Protein AF-A0A957XNI0-F1 (afdb_monomer)

Secondary structure (DSSP, 8-state):
------SSSS--TTTSSTTGGGPPPPS-TTHHHHHHHHHTT---SS--GGGHHHHHHHTT-HHHHHHHTTT--SHHHHHHHHHHS--HHHHHHHHHH--HHHHHHHHHHHHHTTS-SSPPPSSS--HHHHHHHHHHHHHHHHHTT-HHHHHHHHHHHHHHHTTT-HHHHHHHHHHHHHHHHHHH---HHHHHHHHHHHHHTTTSS-HHHHHHHHHHHHHHHHHHHH-

Foldseek 3Di:
DDQPDAPDPPFLAQLADPPLNLAGDHPDPPSVVCRVQSLQVHHDPDDPLLCVLSVCVRVVNLVVSLVSLPPPPDLSSLLRNCRSDNDLVSLVVNCVVDDALSNLSSQLSCVVVPVDPDQGDQDRDAAQSSLSSLQSVLVVCVVVVNLVSSLVSLVVSLVRHCPRRVSSSLVSLLVNLVSCCVPPNADVVSLVSLVSSLVSSVSHPPVVSNVVSVVVNVVSVVRVVVD

pLDDT: mean 93.98, std 8.05, range [36.34, 98.75]

Radius of gyration: 17.98 Å; Cα contacts (8 Å, |Δi|>4): 323; chains: 1; bounding box: 43×39×54 Å

Mean predicted aligned error: 3.75 Å

Solvent-accessible surface area (backbone atoms only — not comparable to full-atom values): 12315 Å² total; per-residue (Å²): 133,87,76,45,68,75,84,47,79,78,65,47,51,59,58,46,66,83,59,39,12,72,44,63,70,58,86,52,85,71,38,68,62,49,45,58,31,39,58,40,53,36,82,59,89,84,57,53,77,94,52,42,30,56,59,29,30,69,72,67,39,42,71,59,17,42,57,64,39,70,87,47,87,48,71,44,41,54,49,36,36,42,67,62,61,69,51,74,66,52,51,63,51,49,61,73,72,45,51,40,34,61,33,43,52,48,38,41,54,36,26,80,76,63,79,35,97,59,66,57,79,94,78,56,57,56,49,56,61,33,19,52,52,36,43,48,45,19,52,57,25,47,77,67,70,34,56,71,60,18,47,55,30,25,52,52,21,21,65,52,8,41,87,78,37,35,46,28,17,19,50,36,32,45,53,35,33,54,51,46,35,74,77,71,43,77,55,75,66,42,50,52,34,28,52,50,21,41,60,50,40,64,87,37,65,48,58,67,64,43,48,51,40,52,51,54,41,50,51,44,54,51,51,63,73,74,108

Structure (mmCIF, N/CA/C/O backbone):
data_AF-A0A957XNI0-F1
#
_entry.id   AF-A0A957XNI0-F1
#
loop_
_atom_site.group_PDB
_atom_site.id
_atom_site.type_symbol
_atom_site.label_atom_id
_atom_site.label_alt_id
_atom_site.label_comp_id
_atom_site.label_asym_id
_atom_site.label_entity_id
_atom_site.label_seq_id
_atom_site.pdbx_PDB_ins_code
_atom_site.Cartn_x
_atom_site.Cartn_y
_atom_site.Cartn_z
_atom_site.occupancy
_atom_site.B_iso_or_equiv
_atom_site.auth_seq_id
_atom_site.auth_comp_id
_atom_site.auth_asym_id
_atom_site.auth_atom_id
_atom_site.pdbx_PDB_model_num
ATOM 1 N N . MET A 1 1 ? 4.340 23.647 -16.532 1.00 38.38 1 MET A N 1
ATOM 2 C CA . MET A 1 1 ? 5.193 22.584 -15.961 1.00 38.38 1 MET A CA 1
ATOM 3 C C . MET A 1 1 ? 4.487 21.277 -16.253 1.00 38.38 1 MET A C 1
ATOM 5 O O . MET A 1 1 ? 3.360 21.118 -15.812 1.00 38.38 1 MET A O 1
ATOM 9 N N . THR A 1 2 ? 5.052 20.433 -17.108 1.00 36.34 2 THR A N 1
ATOM 10 C CA . THR A 1 2 ? 4.420 19.189 -17.561 1.00 36.34 2 THR A CA 1
ATOM 11 C C . THR A 1 2 ? 4.400 18.188 -16.407 1.00 36.34 2 THR A C 1
ATOM 13 O O . THR A 1 2 ? 5.449 17.686 -16.007 1.00 36.34 2 THR A O 1
ATOM 16 N N . GLN A 1 3 ? 3.215 17.961 -15.835 1.00 45.34 3 GLN A N 1
ATOM 17 C CA . GLN A 1 3 ? 2.949 16.839 -14.938 1.00 45.34 3 GLN A CA 1
ATOM 18 C C . GLN A 1 3 ? 3.265 15.556 -15.713 1.00 45.34 3 GLN A C 1
ATOM 20 O O . GLN A 1 3 ? 2.668 15.308 -16.756 1.00 45.34 3 GLN A O 1
ATOM 25 N N . SER A 1 4 ? 4.246 14.781 -15.253 1.00 54.12 4 SER A N 1
ATOM 26 C CA . SER A 1 4 ? 4.441 13.420 -15.752 1.00 54.12 4 SER A CA 1
ATOM 27 C C . SER A 1 4 ? 3.530 12.533 -14.914 1.00 54.12 4 SER A C 1
ATOM 29 O O . SER A 1 4 ? 3.931 12.089 -13.840 1.00 54.12 4 SER A O 1
ATOM 31 N N . THR A 1 5 ? 2.280 12.410 -15.352 1.00 74.38 5 THR A N 1
ATOM 32 C CA . THR A 1 5 ? 1.293 11.481 -14.791 1.00 74.38 5 THR A CA 1
ATOM 33 C C . THR A 1 5 ? 1.649 10.054 -15.186 1.00 74.38 5 THR A C 1
ATOM 35 O O . THR A 1 5 ? 2.230 9.844 -16.256 1.00 74.38 5 THR A O 1
ATOM 38 N N . LEU A 1 6 ? 1.301 9.075 -14.350 1.00 86.31 6 LEU A N 1
ATOM 39 C CA . LEU A 1 6 ? 1.437 7.659 -14.713 1.00 86.31 6 LEU A CA 1
ATOM 40 C C . LEU A 1 6 ? 0.641 7.339 -15.986 1.00 86.31 6 LEU A C 1
ATOM 42 O O . LEU A 1 6 ? -0.403 7.943 -16.240 1.00 86.31 6 LEU A O 1
ATOM 46 N N . ALA A 1 7 ? 1.130 6.399 -16.796 1.00 86.69 7 ALA A N 1
ATOM 47 C CA . ALA A 1 7 ? 0.496 6.067 -18.073 1.00 86.69 7 ALA A CA 1
ATOM 48 C C . ALA A 1 7 ? -0.823 5.287 -17.911 1.00 86.69 7 ALA A C 1
ATOM 50 O O . ALA A 1 7 ? -1.717 5.399 -18.748 1.00 86.69 7 ALA A O 1
ATOM 51 N N . VAL A 1 8 ? -0.958 4.530 -16.820 1.00 91.44 8 VAL A N 1
ATOM 52 C CA . VAL A 1 8 ? -2.170 3.792 -16.446 1.00 91.44 8 VAL A CA 1
ATOM 53 C C . VAL A 1 8 ? -2.700 4.383 -15.141 1.00 91.44 8 VAL A C 1
ATOM 55 O O . VAL A 1 8 ? -1.939 4.537 -14.189 1.00 91.44 8 VAL A O 1
ATOM 58 N N . ASN A 1 9 ? -3.989 4.728 -15.105 1.00 90.62 9 ASN A N 1
ATOM 59 C CA . ASN A 1 9 ? -4.688 5.196 -13.904 1.00 90.62 9 ASN A CA 1
ATOM 60 C C . ASN A 1 9 ? -6.123 4.636 -13.888 1.00 90.62 9 ASN A C 1
ATOM 62 O O . ASN A 1 9 ? -6.742 4.570 -14.956 1.00 90.62 9 ASN A O 1
ATOM 66 N N . PRO A 1 10 ? -6.672 4.247 -12.723 1.00 94.31 10 PRO A N 1
ATOM 67 C CA . PRO A 1 10 ? -5.989 4.162 -11.430 1.00 94.31 10 PRO A CA 1
ATOM 68 C C . PRO A 1 10 ? -4.998 2.989 -11.344 1.00 94.31 10 PRO A C 1
ATOM 70 O O . PRO A 1 10 ? -5.099 2.020 -12.095 1.00 94.31 10 PRO A O 1
ATOM 73 N N . GLN A 1 11 ? -4.047 3.056 -10.422 1.00 95.94 11 GLN A N 1
ATOM 74 C CA . GLN A 1 11 ? -3.136 1.951 -10.108 1.00 95.94 11 GLN A CA 1
ATOM 75 C C . GLN A 1 11 ? -3.647 1.135 -8.908 1.00 95.94 11 GLN A C 1
ATOM 77 O O . GLN A 1 11 ? -4.239 1.716 -7.995 1.00 95.94 11 GLN A O 1
ATOM 82 N N . PRO A 1 12 ? -3.369 -0.184 -8.827 1.00 95.81 12 PRO A N 1
ATOM 83 C CA . PRO A 1 12 ? -3.768 -1.035 -7.698 1.00 95.81 12 PRO A CA 1
ATOM 84 C C . PRO A 1 12 ? -2.903 -0.817 -6.439 1.00 95.81 12 PRO A C 1
ATOM 86 O O . PRO A 1 12 ? -2.626 -1.748 -5.679 1.00 95.81 12 PRO A O 1
ATOM 89 N N . LEU A 1 13 ? -2.464 0.425 -6.223 1.00 96.69 13 LEU A N 1
ATOM 90 C CA . LEU A 1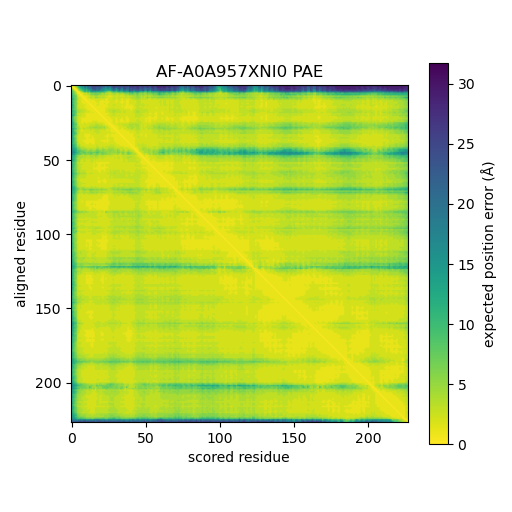 13 ? -1.611 0.830 -5.115 1.00 96.69 13 LEU A CA 1
ATOM 91 C C . LEU A 1 13 ? -2.327 0.620 -3.782 1.00 96.69 13 LEU A C 1
ATOM 93 O O . LEU A 1 13 ? -3.493 0.978 -3.620 1.00 96.69 13 LEU A O 1
ATOM 97 N N . GLY A 1 14 ? -1.605 0.030 -2.834 1.00 95.06 14 GLY A N 1
ATOM 98 C CA . GLY A 1 14 ? -2.076 -0.232 -1.479 1.00 95.06 14 GLY A CA 1
ATOM 99 C C . GLY A 1 14 ? -3.209 -1.255 -1.373 1.00 95.06 14 GLY A C 1
ATOM 100 O O . GLY A 1 14 ? -3.720 -1.446 -0.279 1.00 95.06 14 GLY A O 1
ATOM 101 N N . ILE A 1 15 ? -3.611 -1.918 -2.467 1.00 96.19 15 ILE A N 1
ATOM 102 C CA . ILE A 1 15 ? -4.661 -2.951 -2.439 1.00 96.19 15 ILE A CA 1
ATOM 103 C C . ILE A 1 15 ? -4.109 -4.288 -1.931 1.00 96.19 15 ILE A C 1
ATOM 105 O O . ILE A 1 15 ? -4.790 -4.989 -1.188 1.00 96.19 15 ILE A O 1
ATOM 109 N N . PHE A 1 16 ? -2.884 -4.636 -2.321 1.00 95.38 16 PHE A N 1
ATOM 110 C CA . PHE A 1 16 ? -2.260 -5.922 -2.012 1.00 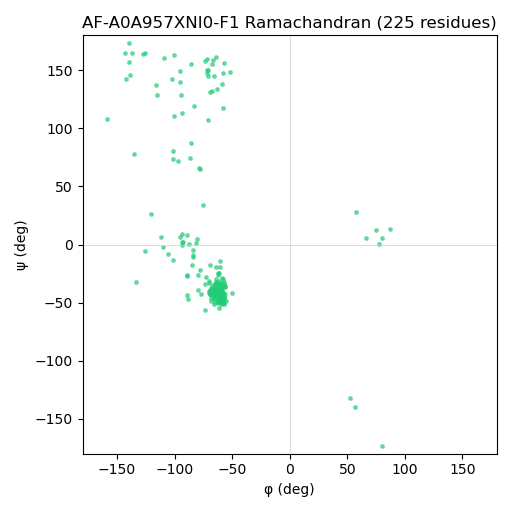95.38 16 PHE A CA 1
ATOM 111 C C . PHE A 1 16 ? -1.127 -5.782 -0.986 1.00 95.38 16 PHE A C 1
ATOM 113 O O . PHE A 1 16 ? -0.567 -4.692 -0.842 1.00 95.38 16 PHE A O 1
ATOM 120 N N . PRO A 1 17 ? -0.725 -6.876 -0.314 1.00 92.56 17 PRO A N 1
ATOM 121 C CA . PRO A 1 17 ? 0.455 -6.878 0.543 1.00 92.56 17 PRO A CA 1
ATOM 122 C C . PRO A 1 17 ? 1.729 -6.459 -0.199 1.00 92.56 17 PRO A C 1
ATOM 124 O O . PRO A 1 17 ? 1.847 -6.600 -1.421 1.00 92.56 17 PRO A O 1
ATOM 127 N N . LEU A 1 18 ? 2.718 -5.968 0.548 1.00 93.62 18 LEU A N 1
ATOM 128 C CA . LEU A 1 18 ? 4.034 -5.676 -0.011 1.00 93.62 18 LEU A CA 1
ATOM 129 C C . LEU A 1 18 ? 4.745 -6.965 -0.464 1.00 93.62 18 LEU A C 1
ATOM 131 O O . LEU A 1 18 ? 4.610 -8.000 0.187 1.00 93.62 18 LEU A O 1
ATOM 135 N N . PRO A 1 19 ? 5.532 -6.904 -1.553 1.00 95.56 19 PRO A N 1
ATOM 136 C CA . PRO A 1 19 ? 5.823 -5.710 -2.358 1.00 95.56 19 PRO A CA 1
ATOM 137 C C . PRO A 1 19 ? 4.759 -5.387 -3.424 1.00 95.56 19 PRO A C 1
ATOM 139 O O . PRO A 1 19 ? 4.794 -4.301 -3.999 1.00 95.56 19 PRO A O 1
ATOM 142 N N . ALA A 1 20 ? 3.806 -6.288 -3.685 1.00 95.75 20 ALA A N 1
ATOM 143 C CA . ALA A 1 20 ? 2.829 -6.146 -4.768 1.00 95.75 20 ALA A CA 1
ATOM 144 C C . ALA A 1 20 ? 1.955 -4.887 -4.651 1.00 95.75 20 ALA A C 1
ATOM 146 O O . ALA A 1 20 ? 1.657 -4.258 -5.663 1.00 95.75 20 ALA A O 1
ATOM 147 N N . GLY A 1 21 ? 1.617 -4.468 -3.429 1.00 96.00 21 GLY A N 1
ATOM 148 C CA . GLY A 1 21 ? 0.872 -3.233 -3.174 1.00 96.00 21 GLY A CA 1
ATOM 149 C C . GLY A 1 21 ? 1.556 -1.953 -3.653 1.00 96.00 21 GLY A C 1
ATOM 150 O O . GLY A 1 21 ? 0.899 -0.919 -3.711 1.00 96.00 21 GLY A O 1
ATOM 151 N N . TYR A 1 22 ? 2.851 -1.987 -3.980 1.00 97.56 22 TYR A N 1
ATOM 152 C CA . TYR A 1 22 ? 3.580 -0.835 -4.520 1.00 97.56 22 TYR A CA 1
ATOM 153 C C . TYR A 1 22 ? 3.860 -0.960 -6.017 1.00 97.56 22 TYR A C 1
ATOM 155 O O . TYR A 1 22 ? 4.322 0.006 -6.604 1.00 97.56 22 TYR A O 1
ATOM 163 N N . LEU A 1 23 ? 3.600 -2.102 -6.658 1.00 97.31 23 LEU A N 1
ATOM 164 C CA . LEU A 1 23 ? 3.919 -2.286 -8.074 1.00 97.31 23 LEU A CA 1
ATOM 165 C C . LEU A 1 23 ? 3.003 -1.460 -8.986 1.00 97.31 23 LEU A C 1
ATOM 167 O O . LEU A 1 23 ? 1.808 -1.310 -8.736 1.00 97.31 23 LEU A O 1
ATOM 171 N N . LEU A 1 24 ? 3.575 -0.978 -10.086 1.00 96.94 24 LEU A N 1
ATOM 172 C CA . LEU A 1 24 ? 2.893 -0.217 -11.126 1.00 96.94 24 LEU A CA 1
ATOM 173 C C . LEU A 1 24 ? 2.595 -1.081 -12.345 1.00 96.94 24 LEU A C 1
ATOM 175 O O . LEU A 1 24 ? 3.418 -1.890 -12.776 1.00 96.94 24 LEU A O 1
ATOM 179 N N . LEU A 1 25 ? 1.434 -0.858 -12.945 1.00 95.06 25 LEU A N 1
ATOM 180 C CA . LEU A 1 25 ? 1.069 -1.420 -14.235 1.00 95.06 25 LEU A CA 1
ATOM 181 C C . LEU A 1 25 ? 1.644 -0.547 -15.366 1.00 95.06 25 LEU A C 1
ATOM 183 O O . LEU A 1 25 ? 1.274 0.630 -15.453 1.00 95.06 25 LEU A O 1
ATOM 187 N N . PRO A 1 26 ? 2.521 -1.091 -16.234 1.00 93.00 26 PRO A N 1
ATOM 188 C CA . PRO A 1 26 ? 2.985 -0.398 -17.433 1.00 93.00 26 PRO A CA 1
ATOM 189 C C . PRO A 1 26 ? 1.886 -0.351 -18.515 1.00 93.00 26 PRO A C 1
ATOM 191 O O . PRO A 1 26 ? 0.992 -1.201 -18.523 1.00 93.00 26 PRO A O 1
ATOM 194 N N . PRO A 1 27 ? 1.945 0.597 -19.471 1.00 90.75 27 PRO A N 1
ATOM 195 C CA . PRO A 1 27 ? 0.952 0.749 -20.538 1.00 90.75 27 PRO A CA 1
ATOM 196 C C . PRO A 1 27 ? 1.147 -0.287 -21.661 1.00 90.75 27 PRO A C 1
ATOM 198 O O . PRO A 1 27 ? 1.488 0.050 -22.794 1.00 90.75 27 PRO A O 1
ATOM 201 N N . VAL A 1 28 ? 0.955 -1.565 -21.338 1.00 90.44 28 VAL A N 1
ATOM 202 C CA . VAL A 1 28 ? 1.086 -2.699 -22.266 1.00 90.44 28 VAL A CA 1
ATOM 203 C C . VAL A 1 28 ? -0.276 -3.189 -22.761 1.00 90.44 28 VAL A C 1
ATOM 205 O O . VAL A 1 28 ? -1.321 -2.888 -22.183 1.00 90.44 28 VAL A O 1
ATOM 208 N N . GLU A 1 29 ? -0.282 -3.967 -23.842 1.00 89.62 29 GLU A N 1
ATOM 209 C CA . GLU A 1 29 ? -1.505 -4.594 -24.349 1.00 89.62 29 GLU A CA 1
ATOM 210 C C . GLU A 1 29 ? -2.146 -5.509 -23.288 1.00 89.62 29 GLU A C 1
ATOM 212 O O . GLU A 1 29 ? -1.454 -6.226 -22.564 1.00 89.62 29 GLU A O 1
ATOM 217 N N . GLY A 1 30 ? -3.476 -5.457 -23.165 1.00 88.50 30 GLY A N 1
ATOM 218 C CA . GLY A 1 30 ? -4.229 -6.229 -22.168 1.00 88.50 30 GLY A CA 1
ATOM 219 C C . GLY A 1 30 ? -4.187 -5.670 -20.739 1.00 88.50 30 GLY A C 1
ATOM 220 O O . GLY A 1 30 ? -4.825 -6.237 -19.853 1.00 88.50 30 GLY A O 1
ATOM 221 N N . VAL A 1 31 ? -3.499 -4.544 -20.490 1.00 92.88 31 VAL A N 1
ATOM 222 C CA . VAL A 1 31 ? -3.406 -3.962 -19.138 1.00 92.88 31 VAL A CA 1
ATOM 223 C C . VAL A 1 31 ? -4.761 -3.556 -18.562 1.00 92.88 31 VAL A C 1
ATOM 225 O O . VAL A 1 31 ? -4.942 -3.663 -17.358 1.00 92.88 31 VAL A O 1
ATOM 228 N N . ALA A 1 32 ? -5.724 -3.137 -19.387 1.00 92.75 32 ALA A N 1
ATOM 229 C CA . ALA A 1 32 ? -7.030 -2.670 -18.913 1.00 92.75 32 ALA A CA 1
ATOM 230 C C . ALA A 1 32 ? -7.820 -3.761 -18.166 1.00 92.75 32 ALA A C 1
ATOM 232 O O . ALA A 1 32 ? -8.403 -3.493 -17.114 1.00 92.75 32 ALA A O 1
ATOM 233 N N . ASP A 1 33 ? -7.792 -5.000 -18.666 1.00 92.19 33 ASP A N 1
ATOM 234 C CA . ASP A 1 33 ? -8.479 -6.128 -18.030 1.00 92.19 33 ASP A CA 1
ATOM 235 C C . ASP A 1 33 ? -7.789 -6.514 -16.717 1.00 92.19 33 ASP A C 1
ATOM 237 O O . ASP A 1 33 ? -8.445 -6.719 -15.693 1.00 92.19 33 ASP A O 1
ATOM 241 N N . VAL A 1 34 ? -6.450 -6.529 -16.720 1.00 94.06 34 VAL A N 1
ATOM 242 C CA . VAL A 1 34 ? -5.645 -6.799 -15.521 1.00 94.06 34 VAL A CA 1
ATOM 243 C C . VAL A 1 34 ? -5.852 -5.716 -14.466 1.00 94.06 34 VAL A C 1
ATOM 245 O O . VAL A 1 34 ? -6.093 -6.026 -13.304 1.00 94.06 34 VAL A O 1
ATOM 248 N N . GLN A 1 35 ? -5.818 -4.449 -14.870 1.00 95.19 35 GLN A N 1
ATOM 249 C CA . GLN A 1 35 ? -6.089 -3.299 -14.019 1.00 95.19 35 GLN A CA 1
ATOM 250 C C . GLN A 1 35 ? -7.478 -3.418 -13.386 1.00 95.19 35 GLN A C 1
ATOM 252 O O . GLN A 1 35 ? -7.597 -3.327 -12.169 1.00 95.19 35 GLN A O 1
ATOM 257 N N . SER A 1 36 ? -8.521 -3.676 -14.180 1.00 94.00 36 SER A N 1
ATOM 258 C CA . SER A 1 36 ? -9.891 -3.804 -13.672 1.00 94.00 36 SER A CA 1
ATOM 259 C C . SER A 1 36 ? -10.033 -4.918 -12.630 1.00 94.00 36 SER A C 1
ATOM 261 O O . SER A 1 36 ? -10.654 -4.703 -11.586 1.00 94.00 36 SER A O 1
ATOM 263 N N . ALA A 1 37 ? -9.412 -6.078 -12.869 1.00 94.50 37 ALA A N 1
ATOM 264 C CA . ALA A 1 37 ? -9.404 -7.195 -11.926 1.00 94.50 37 ALA A CA 1
ATOM 265 C C . ALA A 1 37 ? -8.652 -6.846 -10.629 1.00 94.50 37 ALA A C 1
ATOM 267 O O . ALA A 1 37 ? -9.191 -7.005 -9.530 1.00 94.50 37 ALA A O 1
ATOM 268 N N . LEU A 1 38 ? -7.440 -6.295 -10.739 1.00 95.25 38 LEU A N 1
ATOM 269 C CA . LEU A 1 38 ? -6.612 -5.936 -9.586 1.00 95.25 38 LEU A CA 1
ATOM 270 C C . LEU A 1 38 ? -7.266 -4.853 -8.719 1.00 95.25 38 LEU A C 1
ATOM 272 O O . LEU A 1 38 ? -7.223 -4.947 -7.494 1.00 95.25 38 LEU A O 1
ATOM 276 N N . MET A 1 39 ? -7.946 -3.876 -9.327 1.00 95.06 39 MET A N 1
ATOM 277 C CA . MET A 1 39 ? -8.715 -2.857 -8.598 1.00 95.06 39 MET A CA 1
ATOM 278 C C . MET A 1 39 ? -9.900 -3.443 -7.811 1.00 95.06 39 MET A C 1
ATOM 280 O O . MET A 1 39 ? -10.384 -2.819 -6.868 1.00 95.06 39 MET A O 1
ATOM 284 N N . GLN A 1 40 ? -10.349 -4.653 -8.158 1.00 94.12 40 GLN A N 1
ATOM 285 C CA . GLN A 1 40 ? -11.354 -5.432 -7.422 1.00 94.12 40 GLN A CA 1
ATOM 286 C C . GLN A 1 40 ? -10.722 -6.448 -6.451 1.00 94.12 40 GLN A C 1
ATOM 288 O O . GLN A 1 40 ? -11.429 -7.246 -5.828 1.00 94.12 40 GLN A O 1
ATOM 293 N N . GLY A 1 41 ? -9.396 -6.412 -6.288 1.00 94.12 41 GLY A N 1
ATOM 294 C CA . GLY A 1 41 ? -8.637 -7.326 -5.439 1.00 94.12 41 GLY A CA 1
ATOM 295 C C . GLY A 1 41 ? -8.481 -8.723 -6.040 1.00 94.12 41 GLY A C 1
ATOM 296 O O . GLY A 1 41 ? -8.123 -9.652 -5.313 1.00 94.12 41 GLY A O 1
ATOM 297 N N . GLN A 1 42 ? -8.793 -8.897 -7.330 1.00 92.81 42 GLN A N 1
ATOM 298 C CA . GLN A 1 42 ? -8.739 -10.172 -8.045 1.00 92.81 42 GLN A CA 1
ATOM 299 C C . GLN A 1 42 ? -7.411 -10.321 -8.776 1.00 92.81 42 GLN A C 1
ATOM 301 O O . GLN A 1 42 ? -6.918 -9.379 -9.392 1.00 92.81 42 GLN A O 1
ATOM 306 N N . ILE A 1 43 ? -6.860 -11.532 -8.751 1.00 86.25 43 ILE A N 1
ATOM 307 C CA . ILE A 1 43 ? -5.697 -11.894 -9.558 1.00 86.25 43 ILE A CA 1
ATOM 308 C C . ILE A 1 43 ? -6.235 -12.519 -10.849 1.00 86.25 43 ILE A C 1
ATOM 310 O O . ILE A 1 43 ? -6.850 -13.582 -10.770 1.00 86.25 43 ILE A O 1
ATOM 314 N N . PRO A 1 44 ? -6.065 -11.883 -12.020 1.00 84.38 44 PRO A N 1
ATOM 315 C CA . PRO A 1 44 ? -6.590 -12.428 -13.264 1.00 84.38 44 PRO A CA 1
ATOM 316 C C . PRO A 1 44 ? -5.857 -13.721 -13.644 1.00 84.38 44 PRO A C 1
ATOM 318 O O . PRO A 1 44 ? -4.624 -13.754 -13.676 1.00 84.38 44 PRO A O 1
ATOM 321 N N . ASP A 1 45 ? -6.619 -14.763 -13.988 1.00 80.75 45 ASP A N 1
ATOM 322 C CA . ASP A 1 45 ? -6.074 -16.054 -14.436 1.00 80.75 45 ASP A CA 1
ATOM 323 C C . ASP A 1 45 ? -5.266 -15.907 -15.736 1.00 80.75 45 ASP A C 1
ATOM 325 O O . ASP A 1 45 ? -4.192 -16.488 -15.896 1.00 80.75 45 ASP A O 1
ATOM 329 N N . ASN A 1 46 ? -5.764 -15.072 -16.653 1.00 81.00 46 ASN A N 1
ATOM 330 C CA . ASN A 1 46 ? -5.143 -14.789 -17.942 1.00 81.00 46 ASN A CA 1
ATOM 331 C C . ASN A 1 46 ? -4.407 -13.449 -17.883 1.00 81.00 46 ASN A C 1
ATOM 333 O O . ASN A 1 46 ? -4.924 -12.419 -18.310 1.00 81.00 46 ASN A O 1
ATOM 337 N N . CYS A 1 47 ? -3.198 -13.463 -17.327 1.00 82.12 47 CYS A N 1
ATOM 338 C CA . CYS A 1 47 ? -2.325 -12.294 -17.314 1.00 82.12 47 CYS A CA 1
ATOM 339 C C . CYS A 1 47 ? -1.361 -12.347 -18.517 1.00 82.12 47 CYS A C 1
ATOM 341 O O . CYS A 1 47 ? -0.698 -13.376 -18.689 1.00 82.12 47 CYS A O 1
ATOM 343 N N . PRO A 1 48 ? -1.250 -11.280 -19.336 1.00 89.38 48 PRO A N 1
ATOM 344 C CA . PRO A 1 48 ? -0.224 -11.182 -20.371 1.00 89.38 48 PRO A CA 1
ATOM 345 C C . PRO A 1 48 ? 1.175 -11.449 -19.808 1.00 89.38 48 PRO A C 1
ATOM 347 O O . PRO A 1 48 ? 1.465 -11.113 -18.659 1.00 89.38 48 PRO A O 1
ATOM 350 N N . GLU A 1 49 ? 2.071 -12.011 -20.622 1.00 89.31 49 GLU A N 1
ATOM 351 C CA . GLU A 1 49 ? 3.442 -12.324 -20.187 1.00 89.31 49 GLU A CA 1
ATOM 352 C C . GLU A 1 49 ? 4.186 -11.075 -19.683 1.00 89.31 49 GLU A C 1
ATOM 354 O O . GLU A 1 49 ? 4.877 -11.131 -18.667 1.00 89.31 49 GLU A O 1
ATOM 359 N N . SER A 1 50 ? 3.940 -9.921 -20.311 1.00 89.81 50 SER A N 1
ATOM 360 C CA . SER A 1 50 ? 4.461 -8.610 -19.899 1.00 89.81 50 SER A CA 1
ATOM 361 C C . SER A 1 50 ? 4.027 -8.170 -18.494 1.00 89.81 50 SER A C 1
ATOM 363 O O . SER A 1 50 ? 4.673 -7.320 -17.891 1.00 89.81 50 SER A O 1
ATOM 365 N N . LEU A 1 51 ? 2.960 -8.755 -17.946 1.00 93.19 51 LEU A N 1
ATOM 366 C CA . LEU A 1 51 ? 2.420 -8.471 -16.614 1.00 93.19 51 LEU A CA 1
ATOM 367 C C . LEU A 1 51 ? 2.600 -9.653 -15.643 1.00 93.19 51 LEU A C 1
ATOM 369 O O . LEU A 1 51 ? 2.146 -9.603 -14.496 1.00 93.19 51 LEU A O 1
ATOM 373 N N . ALA A 1 52 ? 3.312 -10.710 -16.056 1.00 92.56 52 ALA A N 1
ATOM 374 C CA . ALA A 1 52 ? 3.549 -11.893 -15.230 1.00 92.56 52 ALA A CA 1
ATOM 375 C C . ALA A 1 52 ? 4.277 -11.565 -13.914 1.00 92.56 52 ALA A C 1
ATOM 377 O O . ALA A 1 52 ? 4.045 -12.239 -12.908 1.00 92.56 52 ALA A O 1
ATOM 378 N N . PHE A 1 53 ? 5.104 -10.511 -13.896 1.00 95.06 53 PHE A N 1
ATOM 379 C CA . PHE A 1 53 ? 5.819 -10.052 -12.702 1.00 95.06 53 PHE A CA 1
ATOM 380 C C . PHE A 1 53 ? 4.876 -9.744 -11.530 1.00 95.06 53 PHE A C 1
ATOM 382 O O . PHE A 1 53 ? 5.211 -10.046 -10.387 1.00 95.06 53 PHE A O 1
ATOM 389 N N . PHE A 1 54 ? 3.683 -9.200 -11.799 1.00 94.19 54 PHE A N 1
ATOM 390 C CA . PHE A 1 54 ? 2.733 -8.816 -10.755 1.00 94.19 54 PHE A CA 1
ATOM 391 C C . PHE A 1 54 ? 2.181 -10.056 -10.045 1.00 94.19 54 PHE A C 1
ATOM 393 O O . PHE A 1 54 ? 2.179 -10.143 -8.819 1.00 94.19 54 PHE A O 1
ATOM 400 N N . ARG A 1 55 ? 1.792 -11.073 -10.825 1.00 92.62 55 ARG A N 1
ATOM 401 C CA . ARG A 1 55 ? 1.326 -12.365 -10.302 1.00 92.62 55 ARG A CA 1
ATOM 402 C C . ARG A 1 55 ? 2.431 -13.103 -9.542 1.00 92.62 55 ARG A C 1
ATOM 404 O O . ARG A 1 55 ? 2.161 -13.695 -8.503 1.00 92.62 55 ARG A O 1
ATOM 411 N N . LEU A 1 56 ? 3.665 -13.070 -10.046 1.00 95.06 56 LEU A N 1
ATOM 412 C CA . LEU A 1 56 ? 4.818 -13.670 -9.367 1.00 95.06 56 LEU A CA 1
ATOM 413 C C . LEU A 1 56 ? 5.073 -13.004 -8.007 1.00 95.06 56 LEU A C 1
ATOM 415 O O . LEU A 1 56 ? 5.245 -13.707 -7.015 1.00 95.06 56 LEU A O 1
ATOM 419 N N . ALA A 1 57 ? 5.006 -11.671 -7.943 1.00 95.88 57 ALA A N 1
ATOM 420 C CA . ALA A 1 57 ? 5.165 -10.921 -6.700 1.00 95.88 57 ALA A CA 1
ATOM 421 C C . ALA A 1 57 ? 4.048 -11.212 -5.685 1.00 95.88 57 ALA A C 1
ATOM 423 O O . ALA A 1 57 ? 4.338 -11.393 -4.506 1.00 95.88 57 ALA A O 1
ATOM 424 N N . LEU A 1 58 ? 2.792 -11.323 -6.135 1.00 92.12 58 LEU A N 1
ATOM 425 C CA . LEU A 1 58 ? 1.660 -11.710 -5.278 1.00 92.12 58 LEU A CA 1
ATOM 426 C C . LEU A 1 58 ? 1.814 -13.115 -4.685 1.00 92.12 58 LEU A C 1
ATOM 428 O O . LEU A 1 58 ? 1.407 -13.352 -3.553 1.00 92.12 58 LEU A O 1
ATOM 432 N N . ASN A 1 59 ? 2.442 -14.028 -5.425 1.00 92.19 59 ASN A N 1
ATOM 433 C CA . ASN A 1 59 ? 2.754 -15.376 -4.951 1.00 92.19 59 ASN A CA 1
ATOM 434 C C . ASN A 1 59 ? 4.032 -15.439 -4.090 1.00 92.19 59 ASN A C 1
ATOM 436 O O . ASN A 1 59 ? 4.432 -16.526 -3.678 1.00 9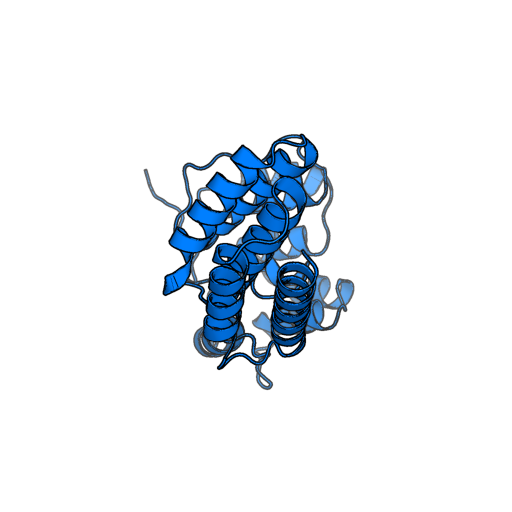2.19 59 ASN A O 1
ATOM 440 N N . GLY A 1 60 ? 4.697 -14.305 -3.847 1.00 93.88 60 GLY A N 1
ATOM 441 C CA . GLY A 1 60 ? 5.928 -14.219 -3.061 1.00 93.88 60 GLY A CA 1
ATOM 442 C C . GLY A 1 60 ? 7.212 -14.611 -3.804 1.00 93.88 60 GLY A C 1
ATOM 443 O O . GLY A 1 60 ? 8.279 -14.622 -3.191 1.00 93.88 60 GLY A O 1
ATOM 444 N N . ASP A 1 61 ? 7.163 -14.896 -5.111 1.00 96.31 61 ASP A N 1
ATOM 445 C CA . ASP A 1 61 ? 8.355 -15.213 -5.913 1.00 96.31 61 ASP A CA 1
ATOM 446 C C . ASP A 1 61 ? 9.016 -13.932 -6.445 1.00 96.31 61 ASP A C 1
ATOM 448 O O . ASP A 1 61 ? 8.904 -13.557 -7.618 1.00 96.31 61 ASP A O 1
ATOM 452 N N . ILE A 1 62 ? 9.691 -13.225 -5.536 1.00 97.00 62 ILE A N 1
ATOM 453 C CA . ILE A 1 62 ? 10.287 -11.909 -5.797 1.00 97.00 62 ILE A CA 1
ATOM 454 C C . ILE A 1 62 ? 11.408 -11.981 -6.838 1.00 97.00 62 ILE A C 1
ATOM 456 O O . ILE A 1 62 ? 11.488 -11.126 -7.721 1.00 97.00 62 ILE A O 1
ATOM 460 N N . ASP A 1 63 ? 12.258 -13.010 -6.785 1.00 97.38 63 ASP A N 1
ATOM 461 C CA . ASP A 1 63 ? 13.355 -13.158 -7.744 1.00 97.38 63 ASP A CA 1
ATOM 462 C C . ASP A 1 63 ? 12.834 -13.480 -9.155 1.00 97.38 63 ASP A C 1
ATOM 464 O O . ASP A 1 63 ? 13.390 -12.982 -10.140 1.00 97.38 63 ASP A O 1
ATOM 468 N N . ALA A 1 64 ? 11.772 -14.287 -9.294 1.00 96.88 64 ALA A N 1
ATOM 469 C CA . ALA A 1 64 ? 11.151 -14.501 -10.599 1.00 96.88 64 ALA A CA 1
ATOM 470 C C . ALA A 1 64 ? 10.446 -13.241 -11.106 1.00 96.88 64 ALA A C 1
ATOM 472 O O . ALA A 1 64 ? 10.602 -12.910 -12.282 1.00 96.88 64 ALA A O 1
ATOM 473 N N . ALA A 1 65 ? 9.733 -12.514 -10.239 1.00 97.12 65 ALA A N 1
ATOM 474 C CA . ALA A 1 65 ? 9.109 -11.242 -10.596 1.00 97.12 65 ALA A CA 1
ATOM 475 C C . ALA A 1 65 ? 10.147 -10.230 -11.108 1.00 97.12 65 ALA A C 1
ATOM 477 O O . ALA A 1 65 ? 9.947 -9.603 -12.147 1.00 97.12 65 ALA A O 1
ATOM 478 N N . TYR A 1 66 ? 11.295 -10.130 -10.433 1.00 97.19 66 TYR A N 1
ATOM 479 C CA . TYR A 1 66 ? 12.397 -9.260 -10.841 1.00 97.19 66 TYR A CA 1
ATOM 480 C C . TYR A 1 66 ? 12.969 -9.661 -12.209 1.00 97.19 66 TYR A C 1
ATOM 482 O O . TYR A 1 66 ? 13.169 -8.806 -13.072 1.00 97.19 66 TYR A O 1
ATOM 490 N N . ARG A 1 67 ? 13.196 -10.962 -12.443 1.00 96.50 67 ARG A N 1
ATOM 491 C CA . ARG A 1 67 ? 13.691 -11.469 -13.737 1.00 96.50 67 ARG A CA 1
ATOM 492 C C . ARG A 1 67 ? 12.698 -11.262 -14.878 1.00 96.50 67 ARG A C 1
ATOM 494 O O . ARG A 1 67 ? 13.133 -10.991 -15.992 1.00 96.50 67 ARG A O 1
ATOM 501 N N . ALA A 1 68 ? 11.396 -11.361 -14.614 1.00 95.81 68 ALA A N 1
ATOM 502 C CA . ALA A 1 68 ? 10.358 -11.143 -15.622 1.00 95.81 68 ALA A CA 1
ATOM 503 C C . ALA A 1 68 ? 10.384 -9.715 -16.199 1.00 95.81 68 ALA A C 1
ATOM 505 O O . ALA A 1 68 ? 9.985 -9.505 -17.337 1.00 95.81 68 ALA A O 1
ATOM 506 N N . LEU A 1 69 ? 10.919 -8.748 -15.448 1.00 95.56 69 LEU A N 1
ATOM 507 C CA . LEU A 1 69 ? 11.078 -7.359 -15.883 1.00 95.56 69 LEU A CA 1
ATOM 508 C C . LEU A 1 69 ? 12.393 -7.094 -16.632 1.00 95.56 69 LEU A C 1
ATOM 510 O O . LEU A 1 69 ? 12.651 -5.951 -16.992 1.00 95.56 69 LEU A O 1
ATOM 514 N N . ALA A 1 70 ? 13.268 -8.084 -16.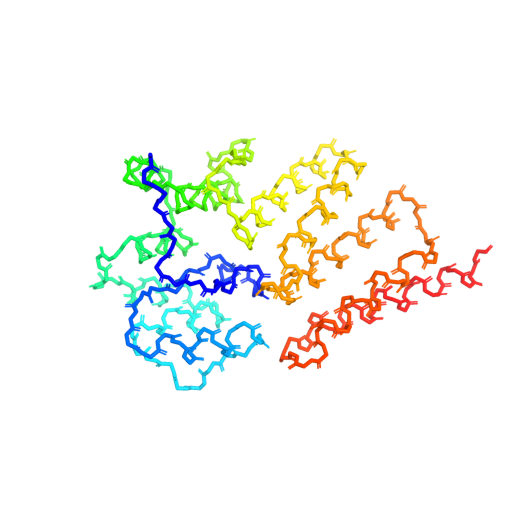836 1.00 91.12 70 ALA A N 1
ATOM 515 C CA . ALA A 1 70 ? 14.633 -7.8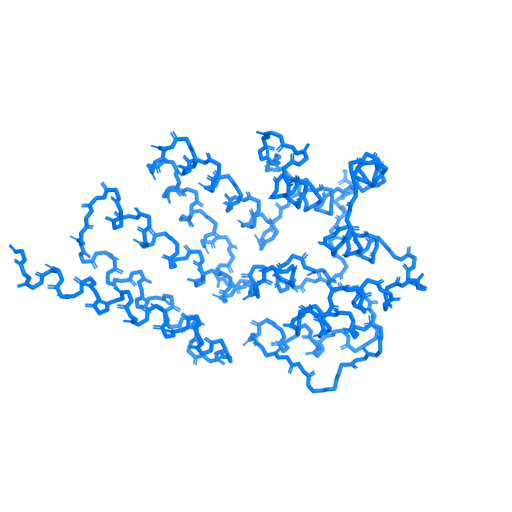38 -17.317 1.00 91.12 70 ALA A CA 1
ATOM 516 C C . ALA A 1 70 ? 14.707 -7.242 -18.734 1.00 91.12 70 ALA A C 1
ATOM 518 O O . ALA A 1 70 ? 15.652 -6.519 -19.030 1.00 91.12 70 ALA A O 1
ATOM 519 N N . ALA A 1 71 ? 13.730 -7.547 -19.591 1.00 89.06 71 ALA A N 1
ATOM 520 C CA . ALA A 1 71 ? 13.677 -7.067 -20.973 1.00 89.06 71 ALA A CA 1
ATOM 521 C C . ALA A 1 71 ? 12.849 -5.778 -21.153 1.00 89.06 71 ALA A C 1
ATOM 523 O O . ALA A 1 71 ? 12.707 -5.306 -22.278 1.00 89.06 71 ALA A O 1
ATOM 524 N N . ASP A 1 72 ? 12.274 -5.233 -20.074 1.00 91.06 72 ASP A N 1
ATOM 525 C CA . ASP A 1 72 ? 11.420 -4.045 -20.121 1.00 91.06 72 ASP A CA 1
ATOM 526 C C . ASP A 1 72 ? 12.201 -2.786 -19.699 1.00 91.06 72 ASP A C 1
ATOM 528 O O . ASP A 1 72 ? 12.567 -2.604 -18.531 1.00 91.06 72 ASP A O 1
ATOM 532 N N . ASP A 1 73 ? 12.445 -1.903 -20.667 1.00 90.75 73 ASP A N 1
ATOM 533 C CA . ASP A 1 73 ? 13.189 -0.650 -20.493 1.00 90.75 73 ASP A CA 1
ATOM 534 C C . ASP A 1 73 ? 12.298 0.548 -20.097 1.00 90.75 73 ASP A C 1
ATOM 536 O O . ASP A 1 73 ? 12.764 1.691 -20.061 1.00 90.75 73 ASP A O 1
ATOM 540 N N . SER A 1 74 ? 11.015 0.322 -19.788 1.00 92.38 74 SER A N 1
ATOM 541 C CA . SER A 1 74 ? 10.107 1.374 -19.319 1.00 92.38 74 SER A CA 1
ATOM 542 C C . SER A 1 74 ? 10.490 1.921 -17.937 1.00 92.38 74 SER A C 1
ATOM 544 O O . SER A 1 74 ? 11.183 1.285 -17.133 1.00 92.38 74 SER A O 1
ATOM 546 N N . LEU A 1 75 ? 10.014 3.134 -17.638 1.00 94.50 75 LEU A N 1
ATOM 547 C CA . LEU A 1 75 ? 10.232 3.763 -16.333 1.00 94.50 75 LEU A CA 1
ATOM 548 C C . LEU A 1 75 ? 9.474 3.020 -15.223 1.00 94.50 75 LEU A C 1
ATOM 550 O O . LEU A 1 75 ? 9.997 2.880 -14.117 1.00 94.50 75 LEU A O 1
ATOM 554 N N . GLU A 1 76 ? 8.282 2.504 -15.521 1.00 94.75 76 GLU A N 1
ATOM 555 C CA . GLU A 1 76 ? 7.480 1.663 -14.636 1.00 94.75 76 GLU A CA 1
ATOM 556 C C . GLU A 1 76 ? 8.201 0.352 -14.318 1.00 94.75 76 GLU A C 1
ATOM 558 O O . GLU A 1 76 ? 8.280 -0.028 -13.153 1.00 94.75 76 GLU A O 1
ATOM 563 N N . ALA A 1 77 ? 8.813 -0.307 -15.308 1.00 94.81 77 ALA A N 1
ATOM 564 C CA . ALA A 1 77 ? 9.611 -1.504 -15.062 1.00 94.81 77 ALA A CA 1
ATOM 565 C C . ALA A 1 77 ? 10.860 -1.206 -14.222 1.00 94.81 77 ALA A C 1
ATOM 567 O O . ALA A 1 77 ? 11.187 -1.973 -13.315 1.00 94.81 77 ALA A O 1
ATOM 568 N N . ALA A 1 78 ? 11.531 -0.072 -14.453 1.00 96.44 78 ALA A N 1
ATOM 569 C CA . ALA A 1 78 ? 12.646 0.368 -13.612 1.00 96.44 78 ALA A CA 1
ATOM 570 C C . ALA A 1 78 ? 12.213 0.619 -12.157 1.00 96.44 78 ALA A C 1
ATOM 572 O O . ALA A 1 78 ? 12.915 0.218 -11.227 1.00 96.44 78 ALA A O 1
ATOM 573 N N . TYR A 1 79 ? 11.044 1.228 -11.955 1.00 97.62 79 TYR A N 1
ATOM 574 C CA . TYR A 1 79 ? 10.448 1.416 -10.635 1.00 97.62 79 TYR A CA 1
ATOM 575 C C . TYR A 1 79 ? 10.054 0.081 -9.983 1.00 97.62 79 TYR A C 1
ATOM 577 O O . TYR A 1 79 ? 10.391 -0.166 -8.829 1.00 97.62 79 TYR A O 1
ATOM 585 N N . ASN A 1 80 ? 9.410 -0.822 -10.720 1.00 97.69 80 ASN A N 1
ATOM 586 C CA . ASN A 1 80 ? 9.005 -2.129 -10.206 1.00 97.69 80 ASN A CA 1
ATOM 587 C C . ASN A 1 80 ? 10.212 -2.981 -9.809 1.00 97.69 80 ASN A C 1
ATOM 589 O O . ASN A 1 80 ? 10.198 -3.617 -8.758 1.00 97.69 80 ASN A O 1
ATOM 593 N N . ARG A 1 81 ? 11.294 -2.950 -10.598 1.00 97.75 81 ARG A N 1
ATOM 594 C CA . ARG A 1 81 ? 12.563 -3.586 -10.223 1.00 97.75 81 ARG A CA 1
ATOM 595 C C . ARG A 1 81 ? 13.092 -3.028 -8.906 1.00 97.75 81 ARG A C 1
ATOM 597 O O . ARG A 1 81 ? 13.494 -3.824 -8.069 1.00 97.75 81 ARG A O 1
ATOM 604 N N . PHE A 1 82 ? 13.028 -1.711 -8.701 1.00 98.12 82 PHE A N 1
ATOM 605 C CA . PHE A 1 82 ? 13.406 -1.084 -7.433 1.00 98.12 82 PHE A CA 1
ATOM 606 C C . PHE A 1 82 ? 12.548 -1.587 -6.262 1.00 98.12 82 PHE A C 1
ATOM 608 O O . PHE A 1 82 ? 13.093 -2.004 -5.249 1.00 98.12 82 PHE A O 1
ATOM 615 N N . VAL A 1 83 ? 11.220 -1.619 -6.407 1.00 98.06 83 VAL A N 1
ATOM 616 C CA . VAL A 1 83 ? 10.306 -2.123 -5.363 1.00 98.06 83 VAL A CA 1
ATOM 617 C C . VAL A 1 83 ? 10.584 -3.589 -5.008 1.00 98.06 83 VAL A C 1
ATOM 619 O O . VAL A 1 83 ? 10.505 -3.966 -3.842 1.00 98.06 83 VAL A O 1
ATOM 622 N N . LEU A 1 84 ? 10.915 -4.420 -5.998 1.00 97.69 84 LEU A N 1
ATOM 623 C CA . LEU A 1 84 ? 11.199 -5.842 -5.791 1.00 97.69 84 LEU A CA 1
ATOM 624 C C . LEU A 1 84 ? 12.592 -6.082 -5.196 1.00 97.69 84 LEU A C 1
ATOM 626 O O . LEU A 1 84 ? 12.757 -6.949 -4.339 1.00 97.69 84 LEU A O 1
ATOM 630 N N . LYS A 1 85 ? 13.606 -5.362 -5.685 1.00 96.31 85 LYS A N 1
ATOM 631 C CA . LYS A 1 85 ? 15.008 -5.536 -5.297 1.00 96.31 85 LYS A CA 1
ATOM 632 C C . LYS A 1 85 ? 15.811 -4.274 -5.605 1.00 96.31 85 LYS A C 1
ATOM 634 O O . LYS A 1 85 ? 16.128 -3.999 -6.762 1.00 96.31 85 LYS A O 1
ATOM 639 N N . SER A 1 86 ? 16.192 -3.550 -4.558 1.00 96.19 86 SER A N 1
ATOM 640 C CA . SER A 1 86 ? 16.924 -2.286 -4.666 1.00 96.19 86 SER A CA 1
ATOM 641 C C . SER A 1 86 ? 18.223 -2.249 -3.871 1.00 96.19 86 SER A C 1
ATOM 643 O O . SER A 1 86 ? 18.435 -3.012 -2.926 1.00 96.19 86 SER A O 1
ATOM 645 N N . SER A 1 87 ? 19.036 -1.256 -4.213 1.00 96.56 87 SER A N 1
ATOM 646 C CA . SER A 1 87 ? 20.151 -0.730 -3.434 1.00 96.56 87 SER A CA 1
ATOM 647 C C . SER A 1 87 ? 20.045 0.801 -3.266 1.00 96.56 87 SER A C 1
ATOM 649 O O . SER A 1 87 ? 19.306 1.464 -4.010 1.00 96.56 87 SER A O 1
ATOM 651 N N . PRO A 1 88 ? 20.786 1.409 -2.319 1.00 96.62 88 PRO A N 1
ATOM 652 C CA . PRO A 1 88 ? 20.907 2.866 -2.225 1.00 96.62 88 PRO A CA 1
ATOM 653 C C . PRO A 1 88 ? 21.436 3.524 -3.513 1.00 96.62 88 PRO A C 1
ATOM 655 O O . PRO A 1 88 ? 21.042 4.644 -3.854 1.00 96.62 88 PRO A O 1
ATOM 658 N N . GLU A 1 89 ? 22.303 2.835 -4.258 1.00 97.19 89 GLU A N 1
ATOM 659 C CA . GLU A 1 89 ? 22.835 3.276 -5.548 1.00 97.19 89 GLU A CA 1
ATOM 660 C C . GLU A 1 89 ? 21.749 3.318 -6.631 1.00 97.19 89 GLU A C 1
ATOM 662 O O . GLU A 1 89 ? 21.678 4.290 -7.398 1.00 97.19 89 GLU A O 1
ATOM 667 N N . ASP A 1 90 ? 20.864 2.314 -6.656 1.00 96.69 90 ASP A N 1
ATOM 668 C CA . ASP A 1 90 ? 19.702 2.288 -7.551 1.00 96.69 90 ASP A CA 1
ATOM 669 C C . ASP A 1 90 ? 18.787 3.475 -7.261 1.00 96.69 90 ASP A C 1
ATOM 671 O O . ASP A 1 90 ? 18.408 4.207 -8.179 1.00 96.69 90 ASP A O 1
ATOM 675 N N . TYR A 1 91 ? 18.505 3.736 -5.979 1.00 98.00 91 TYR A N 1
ATOM 676 C CA . TYR A 1 91 ? 17.716 4.896 -5.570 1.00 98.00 91 TYR A CA 1
ATOM 677 C C . TYR A 1 91 ? 18.346 6.200 -6.074 1.00 98.00 91 TYR A C 1
ATOM 679 O O . TYR A 1 91 ? 17.680 6.998 -6.737 1.00 98.00 91 TYR A O 1
ATOM 687 N N . ALA A 1 92 ? 19.640 6.417 -5.817 1.00 97.19 92 ALA A N 1
ATOM 688 C CA . ALA A 1 92 ? 20.337 7.631 -6.239 1.00 97.19 92 ALA A CA 1
ATOM 689 C C . ALA A 1 92 ? 20.317 7.824 -7.765 1.00 97.19 92 ALA A C 1
ATOM 691 O O . ALA A 1 92 ? 20.279 8.959 -8.252 1.00 97.19 92 ALA A O 1
ATOM 692 N N . THR A 1 93 ? 20.340 6.730 -8.525 1.00 97.25 93 THR A N 1
ATOM 693 C CA . THR A 1 93 ? 20.264 6.741 -9.988 1.00 97.25 93 THR A CA 1
ATOM 694 C C . THR A 1 93 ? 18.853 7.077 -10.465 1.00 97.25 93 THR A C 1
ATOM 696 O O . THR A 1 93 ? 18.665 8.081 -11.158 1.00 97.25 93 THR A O 1
ATOM 699 N N . LEU A 1 94 ? 17.847 6.315 -10.032 1.00 97.38 94 LEU A N 1
ATOM 700 C CA . LEU A 1 94 ? 16.450 6.492 -10.439 1.00 97.38 94 LEU A CA 1
ATOM 701 C C . LEU A 1 94 ? 15.892 7.853 -10.016 1.00 97.38 94 LEU A C 1
ATOM 703 O O . LEU A 1 94 ? 15.184 8.498 -10.788 1.00 97.38 94 LEU A O 1
ATOM 707 N N . ARG A 1 95 ? 16.296 8.370 -8.850 1.00 96.31 95 ARG A N 1
ATOM 708 C CA . ARG A 1 95 ? 15.891 9.693 -8.344 1.00 96.31 95 ARG A CA 1
ATOM 709 C C . ARG A 1 95 ? 16.245 10.843 -9.289 1.00 96.31 95 ARG A C 1
ATOM 711 O O . ARG A 1 95 ? 15.566 11.871 -9.273 1.00 96.31 95 ARG A O 1
ATOM 718 N N . ARG A 1 96 ? 17.320 10.710 -10.077 1.00 96.25 96 ARG A N 1
ATOM 719 C CA . ARG A 1 96 ? 17.735 11.717 -11.073 1.00 96.25 96 ARG A CA 1
ATOM 720 C C . ARG A 1 96 ? 16.922 11.629 -12.363 1.00 96.25 96 ARG A C 1
ATOM 722 O O . ARG A 1 96 ? 16.798 12.631 -13.063 1.00 96.25 96 ARG A O 1
ATOM 729 N N . ILE A 1 97 ? 16.397 10.446 -12.667 1.00 95.19 97 ILE A N 1
ATOM 730 C CA . ILE A 1 97 ? 15.674 10.138 -13.903 1.00 95.19 97 ILE A CA 1
ATOM 731 C C . ILE A 1 97 ? 14.185 10.452 -13.731 1.00 95.19 97 ILE A C 1
ATOM 733 O O . ILE A 1 97 ? 13.584 11.112 -14.579 1.00 95.19 97 ILE A O 1
ATOM 737 N N . PHE A 1 98 ? 13.596 10.011 -12.620 1.00 95.44 98 PHE A N 1
ATOM 738 C CA . PHE A 1 98 ? 12.163 10.105 -12.380 1.00 95.44 98 PHE A CA 1
ATOM 739 C C . PHE A 1 98 ? 11.703 11.537 -12.096 1.00 95.44 98 PHE A C 1
ATOM 741 O O . PHE A 1 98 ? 12.403 12.358 -11.494 1.00 95.44 98 PHE A O 1
ATOM 748 N N . LYS A 1 99 ? 10.473 11.831 -12.522 1.00 93.19 99 LYS A N 1
ATOM 749 C CA . LYS A 1 99 ? 9.788 13.121 -12.361 1.00 93.19 99 LYS A CA 1
ATOM 750 C C . LYS A 1 99 ? 8.333 12.879 -11.955 1.00 93.19 99 LYS A C 1
ATOM 752 O O . LYS A 1 99 ? 7.839 11.768 -12.113 1.00 93.19 99 LYS A O 1
ATOM 757 N N . GLY A 1 100 ? 7.663 13.923 -11.466 1.00 91.69 100 GLY A N 1
ATOM 758 C CA . GLY A 1 100 ? 6.240 13.865 -11.115 1.00 91.69 100 GLY A CA 1
ATOM 759 C C . GLY A 1 100 ? 5.922 12.770 -10.096 1.00 91.69 100 GLY A C 1
ATOM 760 O O . GLY A 1 100 ? 6.716 12.528 -9.181 1.00 91.69 100 GLY A O 1
ATOM 761 N N . GLU A 1 101 ? 4.796 12.091 -10.306 1.00 93.00 101 GLU A N 1
ATOM 762 C CA . GLU A 1 101 ? 4.267 11.037 -9.430 1.00 93.00 101 GLU A CA 1
ATOM 763 C C . GLU A 1 101 ? 5.265 9.904 -9.225 1.00 93.00 101 GLU A C 1
ATOM 765 O O . GLU A 1 101 ? 5.543 9.524 -8.090 1.00 93.00 101 GLU A O 1
ATOM 770 N N . LEU A 1 102 ? 5.900 9.437 -10.302 1.00 94.75 102 LEU A N 1
ATOM 771 C CA . LEU A 1 102 ? 6.848 8.327 -10.240 1.00 94.75 102 LEU A CA 1
ATOM 772 C C . LEU A 1 102 ? 8.039 8.623 -9.317 1.00 94.75 102 LEU A C 1
ATOM 774 O O . LEU A 1 102 ? 8.527 7.744 -8.608 1.00 94.75 102 LEU A O 1
ATOM 778 N N . ARG A 1 103 ? 8.493 9.883 -9.269 1.00 95.50 103 ARG A N 1
ATOM 779 C CA . ARG A 1 103 ? 9.543 10.293 -8.326 1.00 95.50 103 ARG A CA 1
ATOM 780 C C . ARG A 1 103 ? 9.049 10.263 -6.883 1.00 95.50 103 ARG A C 1
ATOM 782 O O . ARG A 1 103 ? 9.813 9.889 -6.000 1.00 95.50 103 ARG A O 1
ATOM 789 N N . GLN A 1 104 ? 7.809 10.676 -6.633 1.00 95.19 104 GLN A N 1
ATOM 790 C CA . GLN A 1 104 ? 7.247 10.662 -5.283 1.00 95.19 104 GLN A CA 1
ATOM 791 C C . GLN A 1 104 ? 7.008 9.230 -4.797 1.00 95.19 104 GLN A C 1
ATOM 793 O O . GLN A 1 104 ? 7.330 8.924 -3.654 1.00 95.19 104 GLN A O 1
ATOM 798 N N . LEU A 1 105 ? 6.538 8.343 -5.675 1.00 96.69 105 LEU A N 1
ATOM 799 C CA . LEU A 1 105 ? 6.380 6.918 -5.386 1.00 96.69 105 LEU A CA 1
ATOM 800 C C . LEU A 1 105 ? 7.722 6.224 -5.135 1.00 96.69 105 LEU A C 1
ATOM 802 O O . LEU A 1 105 ? 7.810 5.364 -4.261 1.00 96.69 105 LEU A O 1
ATOM 806 N N . LEU A 1 106 ? 8.782 6.608 -5.857 1.00 97.50 106 LEU A N 1
ATOM 807 C CA . LEU A 1 106 ? 10.138 6.134 -5.564 1.00 97.50 106 LEU A CA 1
ATOM 808 C C . LEU A 1 106 ? 10.571 6.559 -4.160 1.00 97.50 106 LEU A C 1
ATOM 810 O O . LEU A 1 106 ? 11.115 5.747 -3.419 1.00 97.50 106 LEU A O 1
ATOM 814 N N . ASP A 1 107 ? 10.313 7.812 -3.785 1.00 97.56 107 ASP A N 1
ATOM 815 C CA . ASP A 1 107 ? 10.636 8.313 -2.450 1.00 97.56 107 ASP A CA 1
ATOM 816 C C . ASP A 1 107 ? 9.798 7.611 -1.359 1.00 97.56 107 ASP A C 1
ATOM 818 O O . ASP A 1 107 ? 10.321 7.370 -0.274 1.00 97.56 107 ASP A O 1
ATOM 822 N N . VAL A 1 108 ? 8.540 7.230 -1.639 1.00 97.75 108 VAL A N 1
ATOM 823 C CA . VAL A 1 108 ? 7.723 6.393 -0.734 1.00 97.75 108 VAL A CA 1
ATOM 824 C C . VAL A 1 108 ? 8.399 5.042 -0.526 1.00 97.75 108 VAL A C 1
ATOM 826 O O . VAL A 1 108 ? 8.697 4.682 0.609 1.00 97.75 108 VAL A O 1
ATOM 829 N N . ALA A 1 109 ? 8.704 4.324 -1.611 1.00 97.81 109 ALA A N 1
ATOM 830 C CA . ALA A 1 109 ? 9.340 3.012 -1.534 1.00 97.81 109 ALA A CA 1
ATOM 831 C C . ALA A 1 109 ? 10.695 3.081 -0.809 1.00 97.81 109 ALA A C 1
ATOM 833 O O . ALA A 1 109 ? 10.960 2.274 0.076 1.00 97.81 109 ALA A O 1
ATOM 834 N N . ALA A 1 110 ? 11.516 4.089 -1.123 1.00 98.00 110 ALA A N 1
ATOM 835 C CA . ALA A 1 110 ? 12.812 4.318 -0.491 1.00 98.00 110 ALA A CA 1
ATOM 836 C C . ALA A 1 110 ? 12.698 4.637 1.010 1.00 98.00 110 ALA A C 1
ATOM 838 O O . ALA A 1 110 ? 13.553 4.213 1.784 1.00 98.00 110 ALA A O 1
ATOM 839 N N . TYR A 1 111 ? 11.665 5.365 1.438 1.00 97.88 111 TYR A N 1
ATOM 840 C CA . TYR A 1 111 ? 11.389 5.581 2.859 1.00 97.88 111 TYR A CA 1
ATOM 841 C C . TYR A 1 111 ? 10.952 4.283 3.548 1.00 97.88 111 TYR A C 1
ATOM 843 O O . TYR A 1 111 ? 11.538 3.921 4.562 1.00 97.88 111 TYR A O 1
ATOM 851 N N . THR A 1 112 ? 10.005 3.537 2.967 1.00 96.00 112 THR A N 1
ATOM 852 C CA . THR A 1 112 ? 9.491 2.279 3.540 1.00 96.00 112 THR A CA 1
ATOM 853 C C . THR A 1 112 ? 10.594 1.242 3.789 1.00 96.00 112 THR A C 1
ATOM 855 O O . THR A 1 112 ? 10.523 0.502 4.764 1.00 96.00 112 THR A O 1
ATOM 858 N N . ILE A 1 113 ? 11.633 1.199 2.949 1.00 94.62 113 ILE A N 1
ATOM 859 C CA . ILE A 1 113 ? 12.784 0.290 3.115 1.00 94.62 113 ILE A CA 1
ATOM 860 C C . ILE A 1 113 ? 13.965 0.906 3.892 1.00 94.62 113 ILE A C 1
ATOM 862 O O . ILE A 1 113 ? 15.002 0.262 4.043 1.00 94.62 113 ILE A O 1
ATOM 866 N N . GLY A 1 114 ? 13.838 2.148 4.372 1.00 95.94 114 GLY A N 1
ATOM 867 C CA . GLY A 1 114 ? 14.816 2.803 5.248 1.00 95.94 114 GLY A CA 1
ATOM 868 C C . GLY A 1 114 ? 15.966 3.547 4.556 1.00 95.94 114 GLY A C 1
ATOM 869 O O . GLY A 1 114 ? 16.934 3.921 5.216 1.00 95.94 114 GLY A O 1
ATOM 870 N N . TYR A 1 115 ? 15.902 3.802 3.246 1.00 97.12 115 TYR A N 1
ATOM 871 C CA . TYR A 1 115 ? 16.905 4.627 2.547 1.00 97.12 115 TYR A CA 1
ATOM 872 C C . TYR A 1 115 ? 16.702 6.128 2.776 1.00 97.12 115 TYR A C 1
ATOM 874 O O . TYR A 1 115 ? 17.635 6.917 2.606 1.00 97.12 115 TYR A O 1
ATOM 882 N N . LEU A 1 116 ? 15.488 6.538 3.147 1.00 97.19 116 LEU A N 1
ATOM 883 C CA . LEU A 1 116 ? 15.162 7.907 3.529 1.00 97.19 116 LEU A CA 1
ATOM 884 C C . LEU A 1 116 ? 14.727 7.963 4.989 1.00 97.19 116 LEU A C 1
ATOM 886 O O . LEU A 1 116 ? 13.925 7.156 5.430 1.00 97.19 116 LEU A O 1
ATOM 890 N N . ALA A 1 117 ? 15.211 8.977 5.707 1.00 95.19 117 ALA A N 1
ATOM 891 C CA . ALA A 1 117 ? 14.856 9.214 7.108 1.00 95.19 117 ALA A CA 1
ATOM 892 C C . ALA A 1 117 ? 13.541 9.994 7.293 1.00 95.19 117 ALA A C 1
ATOM 894 O O . ALA A 1 117 ? 13.082 10.182 8.413 1.00 95.19 117 ALA A O 1
ATOM 895 N N . MET A 1 118 ? 12.975 10.531 6.211 1.00 95.31 118 MET A N 1
ATOM 896 C CA . MET A 1 118 ? 11.765 11.348 6.248 1.00 95.31 118 MET A CA 1
ATOM 897 C C . MET A 1 118 ? 10.843 10.984 5.087 1.00 95.31 118 MET A C 1
ATOM 899 O O . MET A 1 118 ? 11.345 10.723 3.986 1.00 95.31 118 MET A O 1
ATOM 903 N N . PRO A 1 119 ? 9.518 11.048 5.293 1.00 95.88 119 PRO A N 1
ATOM 904 C CA . PRO A 1 119 ? 8.558 10.739 4.252 1.00 95.88 119 PRO A CA 1
ATOM 905 C C . PRO A 1 119 ? 8.602 11.782 3.115 1.00 95.88 119 PRO A C 1
ATOM 907 O O . PRO A 1 119 ? 8.999 12.940 3.321 1.00 95.88 119 PRO A O 1
ATOM 910 N N . PRO A 1 120 ? 8.189 11.406 1.890 1.00 93.75 120 PRO A N 1
ATOM 911 C CA . PRO A 1 120 ? 8.254 12.277 0.715 1.00 93.75 120 PRO A CA 1
ATOM 912 C C . PRO A 1 120 ? 7.380 13.528 0.799 1.00 93.75 120 PRO A C 1
ATOM 914 O O . PRO A 1 120 ? 6.410 13.606 1.541 1.00 93.75 120 PRO A O 1
ATOM 917 N N . ARG A 1 121 ? 7.666 14.532 -0.035 1.00 89.62 121 ARG A N 1
ATOM 918 C CA . ARG A 1 121 ? 6.819 15.736 -0.135 1.00 89.62 121 ARG A CA 1
ATOM 919 C C . ARG A 1 121 ? 5.479 15.434 -0.821 1.00 89.62 121 ARG A C 1
ATOM 921 O O . ARG A 1 121 ? 5.436 14.645 -1.754 1.00 89.62 121 ARG A O 1
ATOM 928 N N . ARG A 1 122 ? 4.424 16.172 -0.458 1.00 90.50 122 ARG A N 1
ATOM 929 C CA . ARG A 1 122 ? 3.057 16.082 -1.019 1.00 90.50 122 ARG A CA 1
ATOM 930 C C . ARG A 1 122 ? 2.781 17.202 -2.034 1.00 90.50 122 ARG A C 1
ATOM 932 O O . ARG A 1 122 ? 2.160 18.200 -1.681 1.00 90.50 122 ARG A O 1
ATOM 939 N N . ARG A 1 123 ? 3.346 17.150 -3.242 1.00 83.44 123 ARG A N 1
ATOM 940 C CA . ARG A 1 123 ? 3.198 18.259 -4.216 1.00 83.44 123 ARG A CA 1
ATOM 941 C C . ARG A 1 123 ? 2.841 17.817 -5.624 1.00 83.44 123 ARG A C 1
ATOM 943 O O . ARG A 1 123 ? 2.140 18.556 -6.303 1.00 83.44 123 ARG A O 1
ATOM 950 N N . ASP A 1 124 ? 3.311 16.646 -6.037 1.00 84.69 124 ASP A N 1
ATOM 951 C CA . ASP A 1 124 ? 3.301 16.241 -7.441 1.00 84.69 124 ASP A CA 1
ATOM 952 C C . ASP A 1 124 ? 2.503 14.946 -7.669 1.00 84.69 124 ASP A C 1
ATOM 954 O O . ASP A 1 124 ? 2.794 14.228 -8.619 1.00 84.69 124 ASP A O 1
ATOM 958 N N . ALA A 1 125 ? 1.528 14.654 -6.801 1.00 90.94 125 ALA A N 1
ATOM 959 C CA . ALA A 1 125 ? 0.661 13.481 -6.880 1.00 90.94 125 ALA A CA 1
ATOM 960 C C . ALA A 1 125 ? -0.788 13.814 -6.531 1.00 90.94 125 ALA A C 1
ATOM 962 O O . ALA A 1 125 ? -1.068 14.780 -5.815 1.00 90.94 125 ALA A O 1
ATOM 963 N N . GLN A 1 126 ? -1.697 12.979 -7.023 1.00 91.00 126 GLN A N 1
ATOM 964 C CA . GLN A 1 126 ? -3.140 13.083 -6.820 1.00 91.00 126 GLN A CA 1
ATOM 965 C C . GLN A 1 126 ? -3.757 11.697 -6.580 1.00 91.00 126 GLN A C 1
ATOM 967 O O . GLN A 1 126 ? -3.064 10.683 -6.661 1.00 91.00 126 GLN A O 1
ATOM 972 N N . GLY A 1 127 ? -5.048 11.663 -6.238 1.00 91.81 127 GLY A N 1
ATOM 973 C CA . GLY A 1 127 ? -5.810 10.420 -6.079 1.00 91.81 127 GLY A CA 1
ATOM 974 C C . GLY A 1 127 ? -5.144 9.403 -5.147 1.00 91.81 127 GLY A C 1
ATOM 975 O O . GLY A 1 127 ? -4.694 9.741 -4.050 1.00 91.81 127 GLY A O 1
ATOM 976 N N . GLU A 1 128 ? -5.062 8.154 -5.599 1.00 94.31 128 GLU A N 1
ATOM 977 C CA . GLU A 1 128 ? -4.460 7.036 -4.874 1.00 94.31 128 GLU A CA 1
ATOM 978 C C . GLU A 1 128 ? -2.954 7.206 -4.634 1.00 94.31 128 GLU A C 1
ATOM 980 O O . GLU A 1 128 ? -2.461 6.817 -3.577 1.00 94.31 128 GLU A O 1
ATOM 985 N N . CYS A 1 129 ? -2.225 7.854 -5.550 1.00 95.31 129 CYS A N 1
ATOM 986 C CA . CYS A 1 129 ? -0.798 8.120 -5.367 1.00 95.31 129 CYS A CA 1
ATOM 987 C C . CYS A 1 129 ? -0.571 9.094 -4.203 1.00 95.31 129 CYS A C 1
ATOM 989 O O . CYS A 1 129 ? 0.307 8.884 -3.364 1.00 95.31 129 CYS A O 1
ATOM 991 N N . LEU A 1 130 ? -1.391 10.148 -4.117 1.00 96.31 130 LEU A N 1
ATOM 992 C CA . LEU A 1 130 ? -1.340 11.086 -2.997 1.00 96.31 130 LEU A CA 1
ATOM 993 C C . LEU A 1 130 ? -1.785 10.429 -1.686 1.00 96.31 130 LEU A C 1
ATOM 995 O O . LEU A 1 130 ? -1.138 10.647 -0.663 1.00 96.31 130 LEU A O 1
ATOM 999 N N . ALA A 1 131 ? -2.834 9.603 -1.715 1.00 97.38 131 ALA A N 1
ATOM 1000 C CA . ALA A 1 131 ? -3.273 8.841 -0.547 1.00 97.38 131 ALA A CA 1
ATOM 1001 C C . ALA A 1 131 ? -2.155 7.931 -0.011 1.00 97.38 131 ALA A C 1
ATOM 1003 O O . ALA A 1 131 ? -1.907 7.920 1.193 1.00 97.38 131 ALA A O 1
ATOM 1004 N N . LEU A 1 132 ? -1.409 7.253 -0.890 1.00 97.25 132 LEU A N 1
ATOM 1005 C CA . LEU A 1 132 ? -0.266 6.421 -0.508 1.00 97.25 132 LEU A CA 1
ATOM 1006 C C . LEU A 1 132 ? 0.859 7.233 0.153 1.00 97.25 132 LEU A C 1
ATOM 1008 O O . LEU A 1 132 ? 1.394 6.844 1.195 1.00 97.25 132 LEU A O 1
ATOM 1012 N N . ILE A 1 133 ? 1.182 8.402 -0.407 1.00 97.56 133 ILE A N 1
ATOM 1013 C CA . ILE A 1 133 ? 2.153 9.324 0.195 1.00 97.56 133 ILE A CA 1
ATOM 1014 C C . ILE A 1 133 ? 1.674 9.772 1.579 1.00 97.56 133 ILE A C 1
ATOM 1016 O O . ILE A 1 133 ? 2.451 9.756 2.529 1.00 97.56 133 ILE A O 1
ATOM 1020 N N . ILE A 1 134 ? 0.408 10.163 1.726 1.00 98.38 134 ILE A N 1
ATOM 1021 C CA . ILE A 1 134 ? -0.146 10.601 3.013 1.00 98.38 134 ILE A CA 1
ATOM 1022 C C . ILE A 1 134 ? -0.146 9.455 4.027 1.00 98.38 134 ILE A C 1
ATOM 1024 O O . ILE A 1 134 ? 0.213 9.687 5.179 1.00 98.38 134 ILE A O 1
ATOM 1028 N N . MET A 1 135 ? -0.445 8.225 3.607 1.00 97.56 135 MET A N 1
ATOM 1029 C CA . MET A 1 135 ? -0.352 7.043 4.466 1.00 97.56 135 MET A CA 1
ATOM 1030 C C . MET A 1 135 ? 1.076 6.840 4.987 1.00 97.56 135 MET A C 1
ATOM 1032 O O . MET A 1 135 ? 1.258 6.557 6.165 1.00 97.56 135 MET A O 1
ATOM 1036 N N . THR A 1 136 ? 2.095 7.105 4.163 1.00 97.50 136 THR A N 1
ATOM 1037 C CA . THR A 1 136 ? 3.501 7.078 4.608 1.00 97.50 136 THR A CA 1
ATOM 1038 C C . THR A 1 136 ? 3.775 8.117 5.703 1.00 97.50 136 THR A C 1
ATOM 1040 O O . THR A 1 136 ? 4.499 7.846 6.654 1.00 97.50 136 THR A O 1
ATOM 1043 N N . HIS A 1 137 ? 3.170 9.308 5.614 1.00 98.50 137 HIS A N 1
ATOM 1044 C CA . HIS A 1 137 ? 3.253 10.307 6.690 1.00 98.50 137 HIS A CA 1
ATOM 1045 C C . HIS A 1 137 ? 2.471 9.899 7.939 1.00 98.50 137 HIS A C 1
ATOM 1047 O O . HIS A 1 137 ? 2.868 10.274 9.036 1.00 98.50 137 HIS A O 1
ATOM 1053 N N . ALA A 1 138 ? 1.355 9.183 7.791 1.00 98.44 138 ALA A N 1
ATOM 1054 C CA . ALA A 1 138 ? 0.622 8.661 8.937 1.00 98.44 138 ALA A CA 1
ATOM 1055 C C . ALA A 1 138 ? 1.474 7.640 9.698 1.00 98.44 138 ALA A C 1
ATOM 1057 O O . ALA A 1 138 ? 1.577 7.737 10.916 1.00 98.44 138 ALA A O 1
ATOM 1058 N N . THR A 1 139 ? 2.15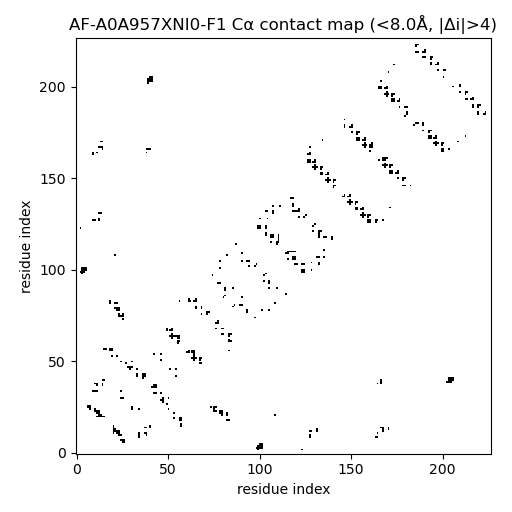9 6.736 8.990 1.00 97.00 139 THR A N 1
ATOM 1059 C CA . THR A 1 139 ? 3.142 5.822 9.589 1.00 97.00 139 THR A CA 1
ATOM 1060 C C . THR A 1 139 ? 4.258 6.584 10.308 1.00 97.00 139 THR A C 1
ATOM 1062 O O . THR A 1 139 ? 4.525 6.304 11.470 1.00 97.00 139 THR A O 1
ATOM 1065 N N . ASP A 1 140 ? 4.838 7.607 9.673 1.00 98.12 140 ASP A N 1
ATOM 1066 C CA . ASP A 1 140 ? 5.878 8.461 10.271 1.00 98.12 140 ASP A CA 1
ATOM 1067 C C . ASP A 1 140 ? 5.403 9.164 11.564 1.00 98.12 140 ASP A C 1
ATOM 1069 O O . ASP A 1 140 ? 6.166 9.312 12.523 1.00 98.12 140 ASP A O 1
ATOM 1073 N N . ALA A 1 141 ? 4.134 9.586 11.610 1.00 98.31 141 ALA A N 1
ATOM 1074 C CA . ALA A 1 141 ? 3.515 10.174 12.797 1.00 98.31 141 ALA A CA 1
ATOM 1075 C C . ALA A 1 141 ? 3.307 9.135 13.913 1.00 98.31 141 ALA A C 1
ATOM 1077 O O . ALA A 1 141 ? 3.631 9.415 15.065 1.00 98.31 141 ALA A O 1
ATOM 1078 N N . LEU A 1 142 ? 2.846 7.926 13.574 1.00 97.75 142 LEU A N 1
ATOM 1079 C CA . LEU A 1 142 ? 2.706 6.820 14.529 1.00 97.75 142 LEU A CA 1
ATOM 1080 C C . LEU A 1 142 ? 4.051 6.426 15.149 1.00 97.75 142 LEU A C 1
ATOM 1082 O O . LEU A 1 142 ? 4.133 6.233 16.358 1.00 97.75 142 LEU A O 1
ATOM 1086 N N . GLU A 1 143 ? 5.123 6.372 14.357 1.00 96.44 143 GLU A N 1
ATOM 1087 C CA . GLU A 1 143 ? 6.478 6.098 14.861 1.00 96.44 143 GLU A CA 1
ATOM 1088 C C . GLU A 1 143 ? 6.985 7.168 15.843 1.00 96.44 143 GLU A C 1
ATOM 1090 O O . GLU A 1 143 ? 7.844 6.892 16.680 1.00 96.44 143 GLU A O 1
ATOM 1095 N N . ARG A 1 144 ? 6.448 8.391 15.762 1.00 96.75 144 ARG A N 1
ATOM 1096 C CA . ARG A 1 144 ? 6.734 9.505 16.684 1.00 96.75 144 ARG A CA 1
ATOM 1097 C C . ARG A 1 144 ? 5.743 9.603 17.842 1.00 96.75 144 ARG A C 1
ATOM 1099 O O . ARG A 1 144 ? 5.791 10.590 18.572 1.00 96.75 144 ARG A O 1
ATOM 1106 N N . ASP A 1 145 ? 4.870 8.610 18.000 1.00 97.62 145 ASP A N 1
ATOM 1107 C CA . ASP A 1 145 ? 3.786 8.585 18.985 1.00 97.62 145 ASP A CA 1
ATOM 1108 C C . ASP A 1 145 ? 2.803 9.773 18.859 1.00 97.62 145 ASP A C 1
ATOM 1110 O O . ASP A 1 145 ? 2.169 10.203 19.821 1.00 97.62 145 ASP A O 1
ATOM 1114 N N . ASP A 1 146 ? 2.656 10.322 17.648 1.00 98.12 146 ASP A N 1
ATOM 1115 C CA . ASP A 1 146 ? 1.715 11.404 17.342 1.00 98.12 146 ASP A CA 1
ATOM 1116 C C . ASP A 1 146 ? 0.416 10.837 16.749 1.00 98.12 146 ASP A C 1
ATOM 1118 O O . ASP A 1 146 ? 0.120 10.949 15.552 1.00 98.12 146 ASP A O 1
ATOM 1122 N N . GLY A 1 147 ? -0.372 10.189 17.611 1.00 98.00 147 GLY A N 1
ATOM 1123 C CA . GLY A 1 147 ? -1.640 9.562 17.231 1.00 98.00 147 GLY A CA 1
ATOM 1124 C C . GLY A 1 147 ? -2.666 10.548 16.667 1.00 98.00 147 GLY A C 1
ATOM 1125 O O . GLY A 1 147 ? -3.370 10.227 15.708 1.00 98.00 147 GLY A O 1
ATOM 1126 N N . ALA A 1 148 ? -2.718 11.772 17.204 1.00 98.25 148 ALA A N 1
ATOM 1127 C CA . ALA A 1 148 ? -3.624 12.812 16.720 1.00 98.25 148 ALA A CA 1
ATOM 1128 C C . ALA A 1 148 ? -3.318 13.162 15.258 1.00 98.25 148 ALA A C 1
ATOM 1130 O O . ALA A 1 148 ? -4.219 13.155 14.413 1.00 98.25 148 ALA A O 1
ATOM 1131 N N . ARG A 1 149 ? -2.038 13.380 14.931 1.00 98.44 149 ARG A N 1
ATOM 1132 C CA . ARG A 1 149 ? -1.631 13.657 13.556 1.00 98.44 149 ARG A CA 1
ATOM 1133 C C . ARG A 1 149 ? -1.852 12.460 12.640 1.00 98.44 149 ARG A C 1
ATOM 1135 O O . ARG A 1 149 ? -2.321 12.646 11.520 1.00 98.44 149 ARG A O 1
ATOM 1142 N N . ALA A 1 150 ? -1.554 11.244 13.091 1.00 98.69 150 ALA A N 1
ATOM 1143 C CA . ALA A 1 150 ? -1.801 10.038 12.302 1.00 98.69 150 ALA A CA 1
ATOM 1144 C C . ALA A 1 150 ? -3.283 9.903 11.908 1.00 98.69 150 ALA A C 1
ATOM 1146 O O . ALA A 1 150 ? -3.592 9.622 10.753 1.00 98.69 150 ALA A O 1
ATOM 1147 N N . ILE A 1 151 ? -4.205 10.182 12.832 1.00 98.69 151 ILE A N 1
ATOM 1148 C CA . ILE A 1 151 ? -5.654 10.122 12.591 1.00 98.69 151 ILE A CA 1
ATOM 1149 C C . ILE A 1 151 ? -6.112 11.155 11.562 1.00 98.69 151 ILE A C 1
ATOM 1151 O O . ILE A 1 151 ? -6.893 10.813 10.669 1.00 98.69 151 ILE A O 1
ATOM 1155 N N . GLU A 1 152 ? -5.622 12.395 11.644 1.00 98.62 152 GLU A N 1
ATOM 1156 C CA . GLU A 1 152 ? -5.902 13.423 10.631 1.00 98.62 152 GLU A CA 1
ATOM 1157 C C . GLU A 1 152 ? -5.457 12.960 9.240 1.00 98.62 152 GLU A C 1
ATOM 1159 O O . GLU A 1 152 ? -6.208 13.064 8.270 1.00 98.62 152 GLU A O 1
ATOM 1164 N N . LEU A 1 153 ? -4.248 12.403 9.155 1.00 98.75 153 LEU A N 1
ATOM 1165 C CA . LEU A 1 153 ? -3.644 11.961 7.902 1.00 98.75 153 LEU A CA 1
ATOM 1166 C C . LEU A 1 153 ? -4.351 10.750 7.297 1.00 98.75 153 LEU A C 1
ATOM 1168 O O . LEU A 1 153 ? -4.596 10.725 6.095 1.00 98.75 153 LEU A O 1
ATOM 1172 N N . LEU A 1 154 ? -4.708 9.757 8.109 1.00 98.75 154 LEU A N 1
ATOM 1173 C CA . LEU A 1 154 ? -5.447 8.584 7.641 1.00 98.75 154 LEU A CA 1
ATOM 1174 C C . LEU A 1 154 ? -6.848 8.970 7.155 1.00 98.75 154 LEU A C 1
ATOM 1176 O O . LEU A 1 154 ? -7.305 8.455 6.138 1.00 98.75 154 LEU A O 1
ATOM 1180 N N . THR A 1 155 ? -7.502 9.919 7.831 1.00 98.62 155 THR A N 1
ATOM 1181 C CA . THR A 1 155 ? -8.795 10.460 7.383 1.00 98.62 155 THR A CA 1
ATOM 1182 C C . THR A 1 155 ? -8.654 11.140 6.016 1.00 98.62 155 THR A C 1
ATOM 1184 O O . THR A 1 155 ? -9.388 10.810 5.087 1.00 98.62 155 THR A O 1
ATOM 1187 N N . GLU A 1 156 ? -7.655 12.019 5.861 1.00 98.44 156 GLU A N 1
ATOM 1188 C CA . GLU A 1 156 ? -7.344 12.696 4.592 1.00 98.44 156 GLU A CA 1
ATOM 1189 C C . GLU A 1 156 ? -7.067 11.691 3.456 1.00 98.44 156 GLU A C 1
ATOM 1191 O O . GLU A 1 156 ? -7.618 11.812 2.361 1.00 98.44 156 GLU A O 1
ATOM 1196 N N . ALA A 1 157 ? -6.243 10.670 3.712 1.00 98.25 157 ALA A N 1
ATOM 1197 C CA . ALA A 1 157 ? -5.878 9.663 2.717 1.00 98.25 157 ALA A CA 1
ATOM 1198 C C . ALA A 1 157 ? -7.073 8.802 2.278 1.00 98.25 157 ALA A C 1
ATOM 1200 O O . ALA A 1 157 ? -7.238 8.550 1.080 1.00 98.25 157 ALA A O 1
ATOM 1201 N N . ALA A 1 158 ? -7.917 8.374 3.223 1.00 98.19 158 ALA A N 1
ATOM 1202 C CA . ALA A 1 158 ? -9.117 7.600 2.920 1.00 98.19 158 ALA A CA 1
ATOM 1203 C C . ALA A 1 158 ? -10.070 8.398 2.021 1.00 98.19 158 ALA A C 1
ATOM 1205 O O . ALA A 1 158 ? -10.547 7.878 1.012 1.00 98.19 158 ALA A O 1
ATOM 1206 N N . ASP A 1 159 ? -10.298 9.675 2.337 1.00 97.69 159 ASP A N 1
ATOM 1207 C CA . ASP A 1 159 ? -11.190 10.544 1.568 1.00 97.69 159 ASP A CA 1
ATOM 1208 C C . ASP A 1 159 ? -10.703 10.761 0.128 1.00 97.69 159 ASP A C 1
ATOM 1210 O O . ASP A 1 159 ? -11.508 10.715 -0.805 1.00 97.69 159 ASP A O 1
ATOM 1214 N N . LEU A 1 160 ? -9.392 10.935 -0.069 1.00 96.00 160 LEU A N 1
ATOM 1215 C CA . LEU A 1 160 ? -8.785 11.171 -1.384 1.00 96.00 160 LEU A CA 1
ATOM 1216 C C . LEU A 1 160 ? -8.953 10.009 -2.363 1.00 96.00 160 LEU A C 1
ATOM 1218 O O . LEU A 1 160 ? -9.082 10.239 -3.567 1.00 96.00 160 LEU A O 1
ATOM 1222 N N . CYS A 1 161 ? -8.928 8.771 -1.870 1.00 94.50 161 CYS A N 1
ATOM 1223 C CA . CYS A 1 161 ? -8.966 7.585 -2.722 1.00 94.50 161 CYS A CA 1
ATOM 1224 C C . CYS A 1 161 ? -10.273 6.791 -2.629 1.00 94.50 161 CYS A C 1
ATOM 1226 O O . CYS A 1 161 ? -10.437 5.852 -3.403 1.00 94.50 161 CYS A O 1
ATOM 1228 N N . ARG A 1 162 ? -11.241 7.181 -1.783 1.00 96.06 162 ARG A N 1
ATOM 1229 C CA . ARG A 1 162 ? -12.497 6.431 -1.568 1.00 96.06 162 ARG A CA 1
ATOM 1230 C C . ARG A 1 162 ? -13.223 6.061 -2.861 1.00 96.06 162 ARG A C 1
ATOM 1232 O O . ARG A 1 162 ? -13.737 4.954 -2.977 1.00 96.06 162 ARG A O 1
ATOM 1239 N N . THR A 1 163 ? -13.289 6.980 -3.822 1.00 94.75 163 THR A N 1
ATOM 1240 C CA . THR A 1 163 ? -13.988 6.760 -5.099 1.00 94.75 163 THR A CA 1
ATOM 1241 C C . THR A 1 163 ? -13.100 6.148 -6.180 1.00 94.75 163 THR A C 1
ATOM 1243 O O . THR A 1 163 ? -13.616 5.483 -7.073 1.00 94.75 163 THR A O 1
ATOM 1246 N N . ILE A 1 164 ? -11.786 6.370 -6.107 1.00 94.56 164 ILE A N 1
ATOM 1247 C CA . ILE A 1 164 ? -10.815 5.971 -7.136 1.00 94.56 164 ILE A CA 1
ATOM 1248 C C . ILE A 1 164 ? -10.293 4.551 -6.877 1.00 94.56 164 ILE A C 1
ATOM 1250 O O . ILE A 1 164 ? -10.211 3.739 -7.794 1.00 94.56 164 ILE A O 1
ATOM 1254 N N . SER A 1 165 ? -9.983 4.245 -5.616 1.00 95.75 165 SER A N 1
ATOM 1255 C CA . SER A 1 165 ? -9.509 2.947 -5.134 1.00 95.75 165 SER A CA 1
ATOM 1256 C C . SER A 1 165 ? -10.239 2.558 -3.836 1.00 95.75 165 SER A C 1
ATOM 1258 O O . SER A 1 165 ? -9.692 2.692 -2.737 1.00 95.75 165 SER A O 1
ATOM 1260 N N . PRO A 1 166 ? -11.493 2.069 -3.932 1.00 96.50 166 PRO A N 1
ATOM 1261 C CA . PRO A 1 166 ? -12.306 1.718 -2.765 1.00 96.50 166 PRO A CA 1
ATOM 1262 C C . PRO A 1 166 ? -11.648 0.700 -1.824 1.00 96.50 166 PRO A C 1
ATOM 1264 O O . PRO A 1 166 ? -11.803 0.796 -0.609 1.00 96.50 166 PRO A O 1
ATOM 1267 N N . LEU A 1 167 ? -10.893 -0.262 -2.367 1.00 97.31 167 LEU A N 1
ATOM 1268 C CA . LEU A 1 167 ? -10.224 -1.289 -1.561 1.00 97.31 167 LEU A CA 1
ATOM 1269 C C . LEU A 1 167 ? -9.013 -0.745 -0.806 1.00 97.31 167 LEU A C 1
ATOM 1271 O O . LEU A 1 167 ? -8.762 -1.169 0.321 1.00 97.31 167 LEU A O 1
ATOM 1275 N N . PHE A 1 168 ? -8.291 0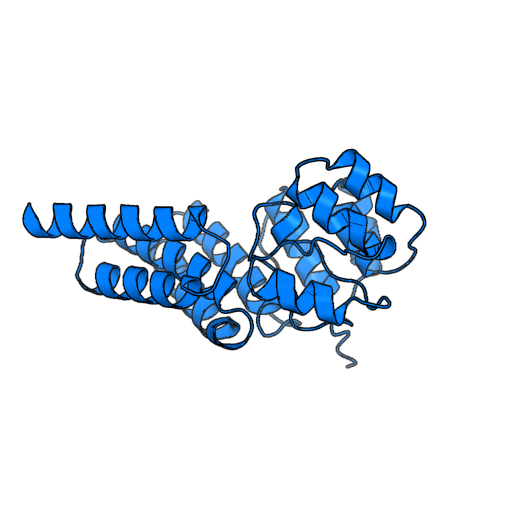.211 -1.393 1.00 97.69 168 PHE A N 1
ATOM 1276 C CA . PHE A 1 168 ? -7.220 0.895 -0.681 1.00 97.69 168 PHE A CA 1
ATOM 1277 C C . PHE A 1 168 ? -7.791 1.797 0.420 1.00 97.69 168 PHE A C 1
ATOM 1279 O O . PHE A 1 168 ? -7.336 1.749 1.561 1.00 97.69 168 PHE A O 1
ATOM 1286 N N . ALA A 1 169 ? -8.868 2.531 0.124 1.00 98.06 169 ALA A N 1
ATOM 1287 C CA . ALA A 1 169 ? -9.573 3.327 1.125 1.00 98.06 169 ALA A CA 1
ATOM 1288 C C . ALA A 1 169 ? -10.077 2.472 2.298 1.00 98.06 169 ALA A C 1
ATOM 1290 O O . ALA A 1 169 ? -9.931 2.875 3.449 1.00 98.06 169 ALA A O 1
ATOM 1291 N N . ALA A 1 170 ? -10.604 1.272 2.035 1.00 97.94 170 ALA A N 1
ATOM 1292 C CA . ALA A 1 170 ? -11.033 0.347 3.082 1.00 97.94 170 ALA A CA 1
ATOM 1293 C C . ALA A 1 170 ? -9.892 -0.043 4.035 1.00 97.94 170 ALA A C 1
ATOM 1295 O O . ALA A 1 170 ? -10.095 -0.084 5.247 1.00 97.94 170 ALA A O 1
ATOM 1296 N N . GLN A 1 171 ? -8.691 -0.287 3.502 1.00 97.31 171 GLN A N 1
ATOM 1297 C CA . GLN A 1 171 ? -7.510 -0.587 4.316 1.00 97.31 171 GLN A CA 1
ATOM 1298 C C . GLN A 1 171 ? -7.091 0.615 5.163 1.00 97.31 171 GLN A C 1
ATOM 1300 O O . GLN A 1 171 ? -6.901 0.465 6.369 1.00 97.31 171 GLN A O 1
ATOM 1305 N N . ILE A 1 172 ? -7.055 1.817 4.577 1.00 98.56 172 ILE A N 1
ATOM 1306 C CA . ILE A 1 172 ? -6.755 3.054 5.315 1.00 98.56 172 ILE A CA 1
ATOM 1307 C C . ILE A 1 172 ? -7.774 3.279 6.443 1.00 98.56 172 ILE A C 1
ATOM 1309 O O . ILE A 1 172 ? -7.388 3.629 7.556 1.00 98.56 172 ILE A O 1
ATOM 1313 N N . ILE A 1 173 ? -9.067 3.047 6.190 1.00 98.62 173 ILE A N 1
ATOM 1314 C CA . ILE A 1 173 ? -10.133 3.163 7.199 1.00 98.62 173 ILE A CA 1
ATOM 1315 C C . ILE A 1 173 ? -9.950 2.130 8.319 1.00 98.62 173 ILE A C 1
ATOM 1317 O O . ILE A 1 173 ? -10.132 2.464 9.490 1.00 98.62 173 ILE A O 1
ATOM 1321 N N . GLY A 1 174 ? -9.548 0.900 7.990 1.00 97.88 174 GLY A N 1
ATOM 1322 C CA . GLY A 1 174 ? -9.194 -0.118 8.982 1.00 97.88 174 GLY A CA 1
ATOM 1323 C C . GLY A 1 174 ? -8.043 0.334 9.886 1.00 97.88 174 GLY A C 1
ATOM 1324 O O . GLY A 1 174 ? -8.155 0.268 11.112 1.00 97.88 174 GLY A O 1
ATOM 1325 N N . THR A 1 175 ? -6.973 0.882 9.301 1.00 97.81 175 THR A N 1
ATOM 1326 C CA . THR A 1 175 ? -5.844 1.464 10.047 1.00 97.81 175 THR A CA 1
ATOM 1327 C C . THR A 1 175 ? -6.268 2.673 10.883 1.00 97.81 175 THR A C 1
ATOM 1329 O O . THR A 1 175 ? -5.837 2.807 12.028 1.00 97.81 175 THR A O 1
ATOM 1332 N N . LEU A 1 176 ? -7.140 3.540 10.361 1.00 98.69 176 LEU A N 1
ATOM 1333 C CA . LEU A 1 176 ? -7.715 4.676 11.088 1.00 98.69 176 LEU A CA 1
ATOM 1334 C C . LEU A 1 176 ? -8.490 4.218 12.326 1.00 98.69 176 LEU A C 1
ATOM 1336 O O . LEU A 1 176 ? -8.271 4.752 13.414 1.00 98.69 176 LEU A O 1
ATOM 1340 N N . ALA A 1 177 ? -9.375 3.232 12.172 1.00 98.44 177 ALA A N 1
ATOM 1341 C CA . ALA A 1 177 ? -10.154 2.677 13.272 1.00 98.44 177 ALA A CA 1
ATOM 1342 C C . ALA A 1 177 ? -9.240 2.057 14.337 1.00 98.44 177 ALA A C 1
ATOM 1344 O O . ALA A 1 177 ? -9.364 2.387 15.516 1.00 98.44 177 ALA A O 1
ATOM 1345 N N . GLN A 1 178 ? -8.256 1.257 13.919 1.00 97.62 178 GLN A N 1
ATOM 1346 C CA . GLN A 1 178 ? -7.282 0.664 14.833 1.00 97.62 178 GLN A CA 1
ATOM 1347 C C . GLN A 1 178 ? -6.464 1.730 15.573 1.00 97.62 178 GLN A C 1
ATOM 1349 O O . GLN A 1 178 ? -6.219 1.607 16.770 1.00 97.62 178 GLN A O 1
ATOM 1354 N N . THR A 1 179 ? -6.064 2.797 14.882 1.00 98.06 179 THR A N 1
ATOM 1355 C CA . THR A 1 179 ? -5.290 3.891 15.481 1.00 98.06 179 THR A CA 1
ATOM 1356 C C . THR A 1 179 ? -6.119 4.630 16.527 1.00 98.06 179 THR A C 1
ATOM 1358 O O . THR A 1 179 ? -5.655 4.850 17.643 1.00 98.06 179 THR A O 1
ATOM 1361 N N . LYS A 1 180 ? -7.373 4.970 16.207 1.00 98.38 180 LYS A N 1
ATOM 1362 C CA . LYS A 1 180 ? -8.292 5.594 17.166 1.00 98.38 180 LYS A CA 1
ATOM 1363 C C . LYS A 1 180 ? -8.527 4.712 18.388 1.00 98.38 180 LYS A C 1
ATOM 1365 O O . LYS A 1 180 ? -8.449 5.220 19.501 1.00 98.38 180 LYS A O 1
ATOM 1370 N N . TYR A 1 181 ? -8.739 3.413 18.179 1.00 97.69 181 TYR A N 1
ATOM 1371 C CA . TYR A 1 181 ? -8.875 2.447 19.266 1.00 97.69 181 TYR A CA 1
ATOM 1372 C C . TYR A 1 181 ? -7.659 2.478 20.200 1.00 97.69 181 TYR A C 1
ATOM 1374 O O . TYR A 1 181 ? -7.812 2.599 21.411 1.00 97.69 181 TYR A O 1
ATOM 1382 N N . THR A 1 182 ? -6.444 2.432 19.649 1.00 96.75 182 THR A N 1
ATOM 1383 C CA . THR A 1 182 ? -5.204 2.424 20.440 1.00 96.75 182 THR A CA 1
ATOM 1384 C C . THR A 1 182 ? -5.035 3.684 21.296 1.00 96.75 182 THR A C 1
ATOM 1386 O O . THR A 1 182 ? -4.627 3.577 22.450 1.00 96.75 182 THR A O 1
ATOM 1389 N N . TYR A 1 183 ? -5.343 4.869 20.760 1.00 97.00 183 TYR A N 1
ATOM 1390 C CA . TYR A 1 183 ? -5.101 6.141 21.459 1.00 97.00 183 TYR A CA 1
ATOM 1391 C C . TYR A 1 183 ? -6.261 6.607 22.347 1.00 97.00 183 TYR A C 1
ATOM 1393 O O . TYR A 1 183 ? -6.028 7.330 23.317 1.00 97.00 183 TYR A O 1
ATOM 1401 N N . TYR A 1 184 ? -7.499 6.225 22.029 1.00 96.31 184 TYR A N 1
ATOM 1402 C CA . TYR A 1 184 ? -8.700 6.753 22.688 1.00 96.31 184 TYR A CA 1
ATOM 1403 C C . TYR A 1 184 ? -9.628 5.677 23.262 1.00 96.31 184 TYR A C 1
ATOM 1405 O O . TYR A 1 184 ? -10.572 6.016 23.974 1.00 96.31 184 TYR A O 1
ATOM 1413 N N . GLY A 1 185 ? -9.342 4.396 23.019 1.00 95.56 185 GLY A N 1
ATOM 1414 C CA . GLY A 1 185 ? -10.159 3.276 23.476 1.00 95.56 185 GLY A CA 1
ATOM 1415 C C . GLY A 1 185 ? -11.390 3.012 22.597 1.00 95.56 185 GLY A C 1
ATOM 1416 O O . GLY A 1 185 ? -11.537 3.600 21.522 1.00 95.56 185 GLY A O 1
ATOM 1417 N N . PRO A 1 186 ? -12.273 2.093 23.029 1.00 95.44 186 PRO A N 1
ATOM 1418 C CA . PRO A 1 186 ? -13.466 1.726 22.276 1.00 95.44 186 PRO A CA 1
ATOM 1419 C C . PRO A 1 186 ? -14.500 2.860 22.249 1.00 95.44 186 PRO A C 1
ATOM 1421 O O . PRO A 1 186 ? -14.896 3.385 23.289 1.00 95.44 186 PRO A O 1
ATOM 1424 N N . ASP A 1 187 ? -15.009 3.186 21.058 1.00 94.69 187 ASP A N 1
ATOM 1425 C CA . ASP A 1 187 ? -16.147 4.088 20.878 1.00 94.69 187 ASP A CA 1
ATOM 1426 C C . ASP A 1 187 ? -17.065 3.639 19.720 1.00 94.69 187 ASP A C 1
ATOM 1428 O O . ASP A 1 187 ? -16.705 2.810 18.879 1.00 94.69 187 ASP A O 1
ATOM 1432 N N . PHE A 1 188 ? -18.280 4.194 19.655 1.00 94.56 188 PHE A N 1
ATOM 1433 C CA . PHE A 1 188 ? -19.241 3.876 18.589 1.00 94.56 188 PHE A CA 1
ATOM 1434 C C . PHE A 1 188 ? -18.839 4.404 17.201 1.00 94.56 188 PHE A C 1
ATOM 1436 O O . PHE A 1 188 ? -19.369 3.931 16.194 1.00 94.56 188 PHE A O 1
ATOM 1443 N N . THR A 1 189 ? -17.922 5.366 17.105 1.00 96.44 189 THR A N 1
ATOM 1444 C CA . THR A 1 189 ? -17.383 5.824 15.815 1.00 96.44 189 THR A CA 1
ATOM 1445 C C . THR A 1 189 ? -16.484 4.760 15.184 1.00 96.44 189 THR A C 1
ATOM 1447 O O . THR A 1 189 ? -16.499 4.609 13.964 1.00 96.44 189 THR A O 1
ATOM 1450 N N . LEU A 1 190 ? -15.792 3.940 15.985 1.00 97.94 190 LEU A N 1
ATOM 1451 C CA . LEU A 1 190 ? -15.020 2.792 15.492 1.00 97.94 190 LEU A CA 1
ATOM 1452 C C . LEU A 1 190 ? -15.907 1.756 14.798 1.00 97.94 190 LEU A C 1
ATOM 1454 O O . LEU A 1 190 ? -15.546 1.236 13.744 1.00 97.94 190 LEU A O 1
ATOM 1458 N N . VAL A 1 191 ? -17.094 1.498 15.356 1.00 98.00 191 VAL A N 1
ATOM 1459 C CA . VAL A 1 191 ? -18.098 0.611 14.746 1.00 98.00 191 VAL A CA 1
ATOM 1460 C C . VAL A 1 191 ? -18.457 1.097 13.342 1.00 98.00 191 VAL A C 1
ATOM 1462 O O . VAL A 1 191 ? -18.489 0.301 12.404 1.00 98.00 191 VAL A O 1
ATOM 1465 N N . GLN A 1 192 ? -18.688 2.403 13.183 1.00 97.88 192 GLN A N 1
ATOM 1466 C CA . GLN A 1 192 ? -19.022 3.001 11.888 1.00 97.88 192 GLN A CA 1
ATOM 1467 C C . GLN A 1 192 ? -17.873 2.858 10.885 1.00 97.88 192 GLN A C 1
ATOM 1469 O O . GLN A 1 192 ? -18.116 2.470 9.743 1.00 97.88 192 GLN A O 1
ATOM 1474 N N . LEU A 1 193 ? -16.630 3.099 11.316 1.00 98.44 193 LEU A N 1
ATOM 1475 C CA . LEU A 1 193 ? -15.447 2.962 10.462 1.00 98.44 193 LEU A CA 1
ATOM 1476 C C . LEU A 1 193 ? -15.258 1.520 9.972 1.00 98.44 193 LEU A C 1
ATOM 1478 O O . LEU A 1 193 ? -15.106 1.298 8.772 1.00 98.44 193 LEU A O 1
ATOM 1482 N N . TYR A 1 194 ? -15.330 0.523 10.859 1.00 98.56 194 TYR A N 1
ATOM 1483 C CA . TYR A 1 194 ? -15.193 -0.874 10.436 1.00 98.56 194 TYR A CA 1
ATOM 1484 C C . TYR A 1 194 ? -16.343 -1.321 9.528 1.00 98.56 194 TYR A C 1
ATOM 1486 O O . TYR A 1 194 ? -16.103 -2.006 8.533 1.00 98.56 194 TYR A O 1
ATOM 1494 N N . GLN A 1 195 ? -17.584 -0.906 9.804 1.00 98.25 195 GLN A N 1
ATOM 1495 C CA . GLN A 1 195 ? -18.719 -1.186 8.918 1.00 98.25 195 GLN A CA 1
ATOM 1496 C C . GLN A 1 195 ? -18.543 -0.555 7.529 1.00 98.25 195 GLN A C 1
ATOM 1498 O O . GLN A 1 195 ? -18.871 -1.191 6.523 1.00 98.25 195 GLN A O 1
ATOM 1503 N N . GLU A 1 196 ? -18.003 0.664 7.450 1.00 98.00 196 GLU A N 1
ATOM 1504 C CA . GLU A 1 196 ? -17.665 1.313 6.180 1.00 98.00 196 GLU A CA 1
ATOM 1505 C C . GLU A 1 196 ? -16.592 0.523 5.419 1.00 98.00 196 GLU A C 1
ATOM 1507 O O . GLU A 1 196 ? -16.803 0.185 4.252 1.00 98.00 196 GLU A O 1
ATOM 1512 N N . ALA A 1 197 ? -15.486 0.158 6.075 1.00 97.94 197 ALA A N 1
ATOM 1513 C CA . ALA A 1 197 ? -14.420 -0.635 5.461 1.00 97.94 197 ALA A CA 1
ATOM 1514 C C . ALA A 1 197 ? -14.940 -1.984 4.933 1.00 97.94 197 ALA A C 1
ATOM 1516 O O . ALA A 1 197 ? -14.676 -2.357 3.788 1.00 97.94 197 ALA A O 1
ATOM 1517 N N . ILE A 1 198 ? -15.755 -2.692 5.722 1.00 97.81 198 ILE A N 1
ATOM 1518 C CA . ILE A 1 198 ? -16.389 -3.957 5.320 1.00 97.81 198 ILE A CA 1
ATOM 1519 C C . ILE A 1 198 ? -17.270 -3.765 4.082 1.00 97.81 198 ILE A C 1
ATOM 1521 O O . ILE A 1 198 ? -17.233 -4.593 3.168 1.00 97.81 198 ILE A O 1
ATOM 1525 N N . LYS A 1 199 ? -18.053 -2.681 4.031 1.00 97.31 199 LYS A N 1
ATOM 1526 C CA . LYS A 1 199 ? -18.919 -2.369 2.889 1.00 97.31 199 LYS A CA 1
ATOM 1527 C C . LYS A 1 199 ? -18.106 -2.128 1.618 1.00 97.31 199 LYS A C 1
ATOM 1529 O O . LYS A 1 199 ? -18.475 -2.639 0.564 1.00 97.31 199 LYS A O 1
ATOM 1534 N N . LEU A 1 200 ? -16.996 -1.396 1.712 1.00 96.75 200 LEU A N 1
ATOM 1535 C CA . LEU A 1 200 ? -16.087 -1.166 0.583 1.00 96.75 200 LEU A CA 1
ATOM 1536 C C . LEU A 1 200 ? -15.436 -2.472 0.088 1.00 96.75 200 LEU A C 1
ATOM 1538 O O . LEU A 1 200 ? -15.219 -2.632 -1.110 1.00 96.75 200 LEU A O 1
ATOM 1542 N N . LEU A 1 201 ? -15.194 -3.438 0.982 1.00 95.50 201 LEU A N 1
ATOM 1543 C CA . LEU A 1 201 ? -14.606 -4.748 0.662 1.00 95.50 201 LEU A CA 1
ATOM 1544 C C . LEU A 1 201 ? -15.622 -5.795 0.169 1.00 95.50 201 LEU A C 1
ATOM 1546 O O . LEU A 1 201 ? -15.214 -6.910 -0.179 1.00 95.50 201 LEU A O 1
ATOM 1550 N N . GLN A 1 202 ? -16.925 -5.489 0.158 1.00 91.31 202 GLN A N 1
ATOM 1551 C CA . GLN A 1 202 ? -17.993 -6.487 0.011 1.00 91.31 202 GLN A CA 1
ATOM 1552 C C . GLN A 1 202 ? -17.899 -7.302 -1.287 1.00 91.31 202 GLN A C 1
ATOM 1554 O O . GLN A 1 202 ? -18.105 -8.513 -1.254 1.00 91.31 202 GLN A O 1
ATOM 1559 N N . SER A 1 203 ? -17.570 -6.666 -2.413 1.00 86.00 203 SER A N 1
ATOM 1560 C CA . SER A 1 203 ? -17.455 -7.323 -3.724 1.00 86.00 203 S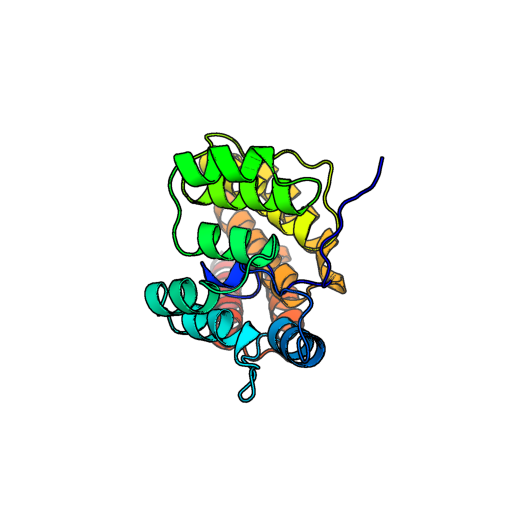ER A CA 1
ATOM 1561 C C . SER A 1 203 ? -16.037 -7.788 -4.070 1.00 86.00 203 SER A C 1
ATOM 1563 O O . SER A 1 203 ? -15.819 -8.289 -5.169 1.00 86.00 203 SER A O 1
ATOM 1565 N N . SER A 1 204 ? -15.070 -7.613 -3.165 1.00 91.12 204 SER A N 1
ATOM 1566 C CA . SER A 1 204 ? -13.673 -7.975 -3.420 1.00 91.12 204 SER A CA 1
ATOM 1567 C C . SER A 1 204 ? -13.371 -9.440 -3.103 1.00 91.12 204 SER A C 1
ATOM 1569 O O . SER A 1 204 ? -13.993 -10.059 -2.228 1.00 91.12 204 SER A O 1
ATOM 1571 N N . SER A 1 205 ? -12.339 -9.977 -3.750 1.00 88.94 205 SER A N 1
ATOM 1572 C CA . SER A 1 205 ? -11.745 -11.281 -3.417 1.00 88.94 205 SER A CA 1
ATOM 1573 C C . SER A 1 205 ? -10.777 -11.239 -2.229 1.00 88.94 205 SER A C 1
ATOM 1575 O O . SER A 1 205 ? -10.208 -12.270 -1.879 1.00 88.94 205 SER A O 1
ATOM 1577 N N . LEU A 1 206 ? -10.628 -10.094 -1.552 1.00 90.56 206 LEU A N 1
ATOM 1578 C CA . LEU A 1 206 ? -9.774 -9.932 -0.369 1.00 90.56 206 LEU A CA 1
ATOM 1579 C C . LEU A 1 206 ? -10.461 -10.479 0.893 1.00 90.56 206 LEU A C 1
ATOM 1581 O O . LEU A 1 206 ? -10.846 -9.740 1.803 1.00 90.56 206 LEU A O 1
ATOM 1585 N N . ALA A 1 207 ? -10.677 -11.795 0.928 1.00 91.38 207 ALA A N 1
ATOM 1586 C CA . ALA A 1 207 ? -11.397 -12.454 2.015 1.00 91.38 207 ALA A CA 1
ATOM 1587 C C . ALA A 1 207 ? -10.699 -12.291 3.373 1.00 91.38 207 ALA A C 1
ATOM 1589 O O . ALA A 1 207 ? -11.383 -12.076 4.371 1.00 91.38 207 ALA A O 1
ATOM 1590 N N . GLU A 1 208 ? -9.367 -12.343 3.398 1.00 92.00 208 GLU A N 1
ATOM 1591 C CA . GLU A 1 208 ? -8.560 -12.188 4.614 1.00 92.00 208 GLU A CA 1
ATOM 1592 C C . GLU A 1 208 ? -8.682 -10.777 5.195 1.00 92.00 208 GLU A C 1
ATOM 1594 O O . GLU A 1 208 ? -9.079 -10.628 6.348 1.00 92.00 208 GLU A O 1
ATOM 1599 N N . THR A 1 209 ? -8.479 -9.741 4.373 1.00 93.00 209 THR A N 1
ATOM 1600 C CA . THR A 1 209 ? -8.664 -8.339 4.781 1.00 93.00 209 THR A CA 1
ATOM 1601 C C . THR A 1 209 ? -10.076 -8.101 5.311 1.00 93.00 209 THR A C 1
ATOM 1603 O O . THR A 1 209 ? -10.268 -7.461 6.340 1.00 93.00 209 THR A O 1
ATOM 1606 N N . ARG A 1 210 ? -11.099 -8.655 4.648 1.00 95.00 210 ARG A N 1
ATOM 1607 C CA . ARG A 1 210 ? -12.485 -8.534 5.116 1.00 95.00 210 ARG A CA 1
ATOM 1608 C C . ARG A 1 210 ? -12.716 -9.265 6.441 1.00 95.00 210 ARG A C 1
ATOM 1610 O O . ARG A 1 210 ? -13.464 -8.759 7.274 1.00 95.00 210 ARG A O 1
ATOM 1617 N N . ALA A 1 211 ? -12.110 -10.434 6.640 1.00 96.25 211 ALA A N 1
ATOM 1618 C CA . ALA A 1 211 ? -12.203 -11.181 7.892 1.00 96.25 211 ALA A CA 1
ATOM 1619 C C . ALA A 1 211 ? -11.545 -10.424 9.055 1.00 96.25 211 ALA A C 1
ATOM 1621 O O . ALA A 1 211 ? -12.125 -10.367 10.137 1.00 96.25 211 ALA A O 1
ATOM 1622 N N . GLU A 1 212 ? -10.399 -9.785 8.817 1.00 96.44 212 GLU A N 1
ATOM 1623 C CA . GLU A 1 212 ? -9.729 -8.925 9.796 1.00 96.44 212 GLU A CA 1
ATOM 1624 C C . GLU A 1 212 ? -10.626 -7.757 10.236 1.00 96.44 212 GLU A C 1
ATOM 1626 O O . GLU A 1 212 ? -10.797 -7.527 11.433 1.00 96.44 212 GLU A O 1
ATOM 1631 N N . MET A 1 213 ? -11.291 -7.071 9.296 1.00 97.56 213 MET A N 1
ATOM 1632 C CA . MET A 1 213 ? -12.221 -5.985 9.646 1.00 97.56 213 MET A CA 1
ATOM 1633 C C . MET A 1 213 ? -13.404 -6.479 10.492 1.00 97.56 213 MET A C 1
ATOM 1635 O O . MET A 1 213 ? -13.812 -5.804 11.437 1.00 97.56 213 MET A O 1
ATOM 1639 N N . TRP A 1 214 ? -13.950 -7.662 10.185 1.00 98.06 214 TRP A N 1
ATOM 1640 C CA . TRP A 1 214 ? -15.014 -8.273 10.990 1.00 98.06 214 TRP A CA 1
ATOM 1641 C C . TRP A 1 214 ? -14.545 -8.666 12.391 1.00 98.06 214 TRP A C 1
ATOM 1643 O O . TRP A 1 214 ? -15.286 -8.460 13.354 1.00 98.06 214 TRP A O 1
ATOM 1653 N N . LEU A 1 215 ? -13.334 -9.214 12.513 1.00 98.19 215 LEU A N 1
ATOM 1654 C CA . LEU A 1 215 ? -12.737 -9.557 13.801 1.00 98.19 215 LEU A CA 1
ATOM 1655 C C . LEU A 1 215 ? -12.595 -8.309 14.677 1.00 98.19 215 LEU A C 1
ATOM 1657 O O . LEU A 1 215 ? -13.084 -8.300 15.807 1.00 98.19 215 LEU A O 1
ATOM 1661 N N . ASN A 1 216 ? -12.004 -7.244 14.136 1.00 97.94 216 ASN A N 1
ATOM 1662 C CA . ASN A 1 216 ? -11.789 -5.998 14.869 1.00 97.94 216 ASN A CA 1
ATOM 1663 C C . ASN A 1 216 ? -13.112 -5.320 15.256 1.00 97.94 216 ASN A C 1
ATOM 1665 O O . ASN A 1 216 ? -13.250 -4.828 16.374 1.00 97.94 216 ASN A O 1
ATOM 1669 N N . LEU A 1 217 ? -14.130 -5.375 14.392 1.00 98.19 217 LEU A N 1
ATOM 1670 C CA . LEU A 1 217 ? -15.479 -4.927 14.741 1.00 98.19 217 LEU A CA 1
ATOM 1671 C C . LEU A 1 217 ? -16.070 -5.722 15.919 1.00 98.19 217 LEU A C 1
ATOM 1673 O O . LEU A 1 217 ? -16.694 -5.142 16.808 1.00 98.19 217 LEU A O 1
ATOM 1677 N N . GLY A 1 218 ? -15.876 -7.042 15.935 1.00 97.94 218 GLY A N 1
ATOM 1678 C CA . GLY A 1 218 ? -16.302 -7.903 17.038 1.00 97.94 218 GLY A CA 1
ATOM 1679 C C . GLY A 1 218 ? -15.621 -7.546 18.361 1.00 97.94 218 GLY A C 1
ATOM 1680 O O . GLY A 1 218 ? -16.2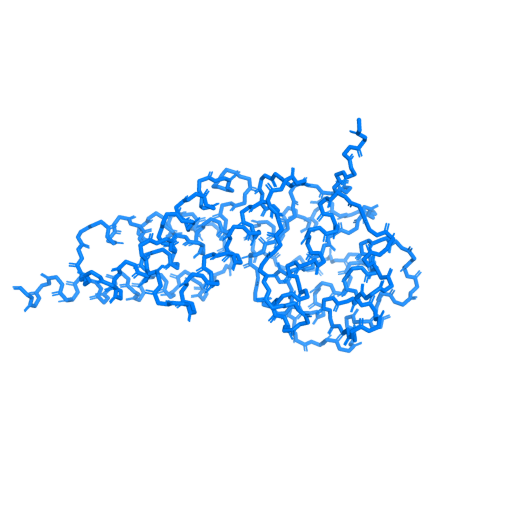99 -7.477 19.385 1.00 97.94 218 GLY A O 1
ATOM 1681 N N . ILE A 1 219 ? -14.314 -7.264 18.323 1.00 97.56 219 ILE A N 1
ATOM 1682 C CA . ILE A 1 219 ? -13.536 -6.798 19.482 1.00 97.56 219 ILE A CA 1
ATOM 1683 C C . ILE A 1 219 ? -14.130 -5.494 20.026 1.00 97.56 219 ILE A C 1
ATOM 1685 O O . ILE A 1 219 ? -14.488 -5.433 21.199 1.00 97.56 219 ILE A O 1
ATOM 1689 N N . VAL A 1 220 ? -14.367 -4.497 19.166 1.00 97.81 220 VAL A N 1
ATOM 1690 C CA . VAL A 1 220 ? -14.973 -3.222 19.586 1.00 97.81 220 VAL A CA 1
ATOM 1691 C C . VAL A 1 220 ? -16.334 -3.433 20.257 1.00 97.81 220 VAL A C 1
ATOM 1693 O O . VAL A 1 220 ? -16.593 -2.848 21.305 1.00 97.81 220 VAL A O 1
ATOM 1696 N N . TYR A 1 221 ? -17.210 -4.273 19.696 1.00 97.88 221 TYR A N 1
ATOM 1697 C CA . TYR A 1 221 ? -18.500 -4.565 20.330 1.00 97.88 221 TYR A CA 1
ATOM 1698 C C . TYR A 1 221 ? -18.357 -5.265 21.684 1.00 97.88 221 TYR A C 1
ATOM 1700 O O . TYR A 1 221 ? -19.118 -4.960 22.603 1.00 97.88 221 TYR A O 1
ATOM 1708 N N . HIS A 1 222 ? -17.409 -6.195 21.810 1.00 96.50 222 HIS A N 1
ATOM 1709 C CA . HIS A 1 222 ? -17.135 -6.875 23.071 1.00 96.50 222 HIS A CA 1
ATOM 1710 C C . HIS A 1 222 ? -16.715 -5.879 24.156 1.00 96.50 222 HIS A C 1
ATOM 1712 O O . HIS A 1 222 ? -17.296 -5.881 25.247 1.00 96.50 222 HIS A O 1
ATOM 1718 N N . ASP A 1 223 ? -15.786 -4.983 23.837 1.00 96.31 223 ASP A N 1
ATOM 1719 C CA . ASP A 1 223 ? -15.258 -4.014 24.795 1.00 96.31 223 ASP A CA 1
ATOM 1720 C C . ASP A 1 223 ? -16.303 -2.954 25.165 1.00 96.31 223 ASP A C 1
ATOM 1722 O O . ASP A 1 223 ? -16.473 -2.651 26.344 1.00 96.31 223 ASP A O 1
ATOM 1726 N N . LEU A 1 224 ? -17.101 -2.478 24.197 1.00 94.69 224 LEU A N 1
ATOM 1727 C CA . LEU A 1 224 ? -18.240 -1.581 24.454 1.00 94.69 224 LEU A CA 1
ATOM 1728 C C . LEU A 1 224 ? -19.324 -2.211 25.340 1.00 94.69 224 LEU A C 1
ATOM 1730 O O . LEU A 1 224 ? -20.075 -1.488 25.982 1.00 94.69 224 LEU A O 1
ATOM 1734 N N . SER A 1 225 ? -19.451 -3.541 25.341 1.00 92.25 225 SER A N 1
ATOM 1735 C CA . SER A 1 225 ? -20.411 -4.250 26.199 1.00 92.25 225 SER A CA 1
ATOM 1736 C C . SER A 1 225 ? -19.889 -4.528 27.611 1.00 92.25 225 SER A C 1
ATOM 1738 O O . SER A 1 225 ? -20.680 -4.845 28.499 1.00 92.25 225 SER A O 1
ATOM 1740 N N . SER A 1 226 ? -18.569 -4.445 27.800 1.00 85.19 226 SER A N 1
ATOM 1741 C CA . SER A 1 226 ? -17.880 -4.784 29.050 1.00 85.19 226 SER A CA 1
ATOM 1742 C C . SER A 1 226 ? -17.492 -3.554 29.884 1.00 85.19 226 SER A C 1
ATOM 1744 O O . SER A 1 226 ? -17.118 -3.720 31.047 1.00 85.19 226 SER A O 1
ATOM 1746 N N . GLY A 1 227 ? -17.560 -2.352 29.301 1.00 63.44 227 GLY A N 1
ATOM 1747 C CA . GLY A 1 227 ? -17.367 -1.054 29.965 1.00 63.44 227 GLY A CA 1
ATOM 1748 C C . GLY A 1 227 ? -18.679 -0.371 30.329 1.00 63.44 227 GLY A C 1
ATOM 1749 O O . GLY A 1 227 ? -18.674 0.366 31.339 1.00 63.44 227 GLY A O 1
#

Nearest PDB structures (foldseek):
  4wng-assembly1_A  TM=5.128E-01  e=5.922E-02  Homo sapiens
  4wnd-assembly1_A  TM=5.697E-01  e=6.781E-02  Homo sapiens
  4g2v-assembly1_A  TM=5.396E-01  e=5.922E-02  Mus musculus
  4wne-assembly1_A  TM=5.113E-01  e=1.334E-01  Homo sapiens
  8f5p-assembly1_B  TM=1.922E-01  e=8.486E-01  Leishmania tarentolae

Sequence (227 aa):
MTQSTLAVNPQPLGIFPLPAGYLLLPPVEGVADVQSALMQGQIPDNCPESLAFFRLALNGDIDAAYRALAADDSLEAAYNRFVLKSSPEDYATLRRIFKGELRQLLDVAAYTIGYLAMPPRRRDAQGECLALIIMTHATDALERDDGARAIELLTEAADLCRTISPLFAAQIIGTLAQTKYTYYGPDFTLVQLYQEAIKLLQSSSLAETRAEMWLNLGIVYHDLSSG